Protein AF-A0A8C6YEI3-F1 (afdb_monomer)

Sequence (228 aa):
MAPNAEGGRDTVGRGARKGVRALLLGPPGAGKGTQAPRLAEAYCVCHLATGDMLRAMVASGSELGKRLKATMDAGKLVSDEMVVELIEKNLETPPCKNGFLLDGFPRTVRQAEMLDELMVKRKEKLDSVIEFSLADSLLIRRITGRLIHPGSGRSYHEEFNPPKVHMKDDPRDSSQQTAHDCIKHVMSNNCPPHPQLCSWNRGWGWDGRPRPKREGNCQKLGFSPKLR

InterPro domains:
  IPR000850 Adenylate kinase/UMP-CMP kinase [MF_00235] (20-188)
  IPR000850 Adenylate kinase/UMP-CMP kinase [PR00094] (23-36)
  IPR000850 Adenylate kinase/UMP-CMP kinase [PR00094] (51-65)
  IPR000850 Adenylate kinase/UMP-CMP kinase [PR00094] (100-116)
  IPR000850 Adenylate kinase/UMP-CMP kinase [PTHR23359] (15-155)
  IPR000850 Adenylate kinase/UMP-CMP kinase [cd01428] (21-157)
  IPR006259 Adenylate kinase subfamily [TIGR01351] (22-181)
  IPR007862 Adenylate kinase, active site lid domain [PF05191] (146-170)
  IPR027417 P-loop containing nucleoside triphosphate hydrolase [G3DSA:3.40.50.300] (10-190)
  IPR027417 P-loop containing nucleoside triphosphate hydrolase [SSF52540] (19-173)
  IPR033690 Adenylate kinase, conserved site [PS00113] (100-111)

Secondary structure (DSSP, 8-state):
-PPPP---------------EEEEE--TTSSHHHHHHHHHHHHT-EEEEHHHHHHHHHHHT-HHHHHHHHHHHTTPPPPHHHHHHHHHHHHTSGGGTT-EEEES---SHHHHHHHHHHHHHTT----EEEE----HHHHHHHHHTEEE-TTT--EEETTTB--SBTTBPPPSSTT---TT-B-EE--PPP----TTHHHHTT---TTS-PPP------------S---

Radius of gyration: 21.48 Å; Cα contacts (8 Å, |Δi|>4): 266; chains: 1; bounding box: 60×50×63 Å

Organism: Naja naja (NCBI:txid35670)

Mean predicted aligned error: 14.72 Å

pLDDT: mean 70.35, std 22.98, range [25.66, 93.75]

Structure (mmCIF, N/CA/C/O backbone):
data_AF-A0A8C6YEI3-F1
#
_entry.id   AF-A0A8C6YEI3-F1
#
loop_
_atom_site.group_PDB
_atom_site.id
_atom_site.type_symbol
_atom_site.label_atom_id
_atom_site.label_alt_id
_atom_site.label_comp_id
_atom_site.label_asym_id
_atom_site.label_entity_id
_atom_site.label_seq_id
_atom_site.pdbx_PDB_ins_code
_atom_site.Cartn_x
_atom_site.Cartn_y
_atom_site.Cartn_z
_atom_site.occupancy
_atom_site.B_iso_or_equiv
_atom_site.auth_seq_id
_atom_site.auth_comp_id
_atom_site.auth_asym_id
_atom_site.auth_atom_id
_atom_site.pdbx_PDB_model_num
ATOM 1 N N . MET A 1 1 ? -42.209 11.617 -47.647 1.00 40.69 1 MET A N 1
ATOM 2 C CA . MET A 1 1 ? -41.205 12.569 -47.130 1.00 40.69 1 MET A CA 1
ATOM 3 C C . MET A 1 1 ? -41.019 12.264 -45.647 1.00 40.69 1 MET A C 1
ATOM 5 O O . MET A 1 1 ? -41.879 12.619 -44.854 1.00 40.69 1 MET A O 1
ATOM 9 N N . ALA A 1 2 ? -40.005 11.477 -45.296 1.00 34.88 2 ALA A N 1
ATOM 10 C CA . ALA A 1 2 ? -39.677 11.148 -43.907 1.00 34.88 2 ALA A CA 1
ATOM 11 C C . ALA A 1 2 ? -38.741 12.227 -43.336 1.00 34.88 2 ALA A C 1
ATOM 13 O O . ALA A 1 2 ? -37.862 12.669 -44.079 1.00 34.88 2 ALA A O 1
ATOM 14 N N . PRO A 1 3 ? -38.872 12.647 -42.066 1.00 45.28 3 PRO A N 1
ATOM 15 C CA . PRO A 1 3 ? -37.803 13.350 -41.380 1.00 45.28 3 PRO A CA 1
ATOM 16 C C . PRO A 1 3 ? -36.880 12.368 -40.642 1.00 45.28 3 PRO A C 1
ATOM 18 O O . PRO A 1 3 ? -37.295 11.305 -40.179 1.00 45.28 3 PRO A O 1
ATOM 21 N N . ASN A 1 4 ? -35.608 12.756 -40.611 1.00 37.53 4 ASN A N 1
ATOM 22 C CA . ASN A 1 4 ? -34.428 11.984 -40.247 1.00 37.53 4 ASN A CA 1
ATOM 23 C C . ASN A 1 4 ? -34.410 11.443 -38.815 1.00 37.53 4 ASN A C 1
ATOM 25 O O . ASN A 1 4 ? -34.775 12.119 -37.856 1.00 37.53 4 ASN A O 1
ATOM 29 N N . ALA A 1 5 ? -33.843 10.243 -38.705 1.00 43.53 5 ALA A N 1
ATOM 30 C CA . ALA A 1 5 ? -33.283 9.683 -37.491 1.00 43.53 5 ALA A CA 1
ATOM 31 C C . ALA A 1 5 ? -31.909 10.312 -37.207 1.00 43.53 5 ALA A C 1
ATOM 33 O O . ALA A 1 5 ? -31.015 10.221 -38.044 1.00 43.53 5 ALA A O 1
ATOM 34 N N . GLU A 1 6 ? -31.716 10.868 -36.011 1.00 36.94 6 GLU A N 1
ATOM 35 C CA . GLU A 1 6 ? -30.386 11.148 -35.464 1.00 36.94 6 GLU A CA 1
ATOM 36 C C . GLU A 1 6 ? -30.305 10.711 -33.995 1.00 36.94 6 GLU A C 1
ATOM 38 O O . GLU A 1 6 ? -30.857 11.334 -33.092 1.00 36.94 6 GLU A O 1
ATOM 43 N N . GLY A 1 7 ? -29.593 9.599 -33.792 1.00 33.44 7 GLY A N 1
ATOM 44 C CA . GLY A 1 7 ? -28.612 9.426 -32.721 1.00 33.44 7 GLY A CA 1
ATOM 45 C C . GLY A 1 7 ? -29.099 9.541 -31.281 1.00 33.44 7 GLY A C 1
ATOM 46 O O . GLY A 1 7 ? -28.819 10.530 -30.602 1.00 33.44 7 GLY A O 1
ATOM 47 N N . GLY A 1 8 ? -29.687 8.458 -30.769 1.00 30.44 8 GLY A N 1
ATOM 48 C CA . GLY A 1 8 ? -29.738 8.197 -29.334 1.00 30.44 8 GLY A CA 1
ATOM 49 C C . GLY A 1 8 ? -28.324 8.205 -28.753 1.00 30.44 8 GLY A C 1
ATOM 50 O O . GLY A 1 8 ? -27.531 7.296 -28.982 1.00 30.44 8 GLY A O 1
ATOM 51 N N . ARG A 1 9 ? -27.991 9.260 -28.006 1.00 34.84 9 ARG A N 1
ATOM 52 C CA . ARG A 1 9 ? -26.894 9.213 -27.043 1.00 34.84 9 ARG A CA 1
ATOM 53 C C . ARG A 1 9 ? -27.362 8.306 -25.917 1.00 34.84 9 ARG A C 1
ATOM 55 O O . ARG A 1 9 ? -28.142 8.740 -25.075 1.00 34.84 9 ARG A O 1
ATOM 62 N N . ASP A 1 10 ? -26.881 7.067 -25.925 1.00 34.84 10 ASP A N 1
ATOM 63 C CA . ASP A 1 10 ? -26.965 6.153 -24.792 1.00 34.84 10 ASP A CA 1
ATOM 64 C C . ASP A 1 10 ? -26.288 6.805 -23.583 1.00 34.84 10 ASP A C 1
ATOM 66 O O . ASP A 1 10 ? -25.088 6.678 -23.331 1.00 34.84 10 ASP A O 1
ATOM 70 N N . THR A 1 11 ? -27.075 7.554 -22.816 1.00 37.47 11 THR A N 1
ATOM 71 C CA . THR A 1 11 ? -26.740 7.956 -21.461 1.00 37.47 11 THR A CA 1
ATOM 72 C C . THR A 1 11 ? -26.795 6.700 -20.603 1.00 37.47 11 THR A C 1
ATOM 74 O O . THR A 1 11 ? -27.787 6.439 -19.924 1.00 37.47 11 THR A O 1
ATOM 77 N N . VAL A 1 12 ? -25.731 5.894 -20.642 1.00 44.28 12 VAL A N 1
ATOM 78 C CA . VAL A 1 12 ? -25.496 4.876 -19.619 1.00 44.28 12 VAL A CA 1
ATOM 79 C C . VAL A 1 12 ? -25.391 5.631 -18.301 1.00 44.28 12 VAL A C 1
ATOM 81 O O . VAL A 1 12 ? -24.397 6.311 -18.026 1.00 44.28 12 VAL A O 1
ATOM 84 N N . GLY A 1 13 ? -26.469 5.576 -17.520 1.00 35.19 13 GLY A N 1
ATOM 85 C CA . GLY A 1 13 ? -26.553 6.194 -16.212 1.00 35.19 13 GLY A CA 1
ATOM 86 C C . GLY A 1 13 ? -25.347 5.779 -15.381 1.00 35.19 13 GLY A C 1
ATOM 87 O O . GLY A 1 13 ? -25.158 4.600 -15.081 1.00 35.19 13 GLY A O 1
ATOM 88 N N . ARG A 1 14 ? -24.521 6.755 -14.988 1.00 44.38 14 ARG A N 1
ATOM 89 C CA . ARG A 1 14 ? -23.569 6.581 -13.888 1.00 44.38 14 ARG A CA 1
ATOM 90 C C . ARG A 1 14 ? -24.382 6.481 -12.602 1.00 44.38 14 ARG A C 1
ATOM 92 O O . ARG A 1 14 ? -24.466 7.437 -11.839 1.00 44.38 14 ARG A O 1
ATOM 99 N N . GLY A 1 15 ? -25.002 5.322 -12.383 1.00 41.41 15 GLY A N 1
ATOM 100 C CA . GLY A 1 15 ? -25.431 4.912 -11.055 1.00 41.41 15 GLY A CA 1
ATOM 101 C C . GLY A 1 15 ? -24.239 5.072 -10.118 1.00 41.41 15 GLY A C 1
ATOM 102 O O . GLY A 1 15 ? -23.112 4.756 -10.509 1.00 41.41 15 GLY A O 1
ATOM 103 N N . ALA A 1 16 ? -24.481 5.652 -8.941 1.00 48.47 16 ALA A N 1
ATOM 104 C CA . ALA A 1 16 ? -23.475 5.915 -7.920 1.00 48.47 16 ALA A CA 1
ATOM 105 C C . ALA A 1 16 ? -22.502 4.733 -7.841 1.00 48.47 16 ALA A C 1
ATOM 107 O O . ALA A 1 16 ? -22.904 3.629 -7.468 1.00 48.47 16 ALA A O 1
ATOM 108 N N . ARG A 1 17 ? -21.250 4.930 -8.286 1.00 60.19 17 ARG A N 1
ATOM 109 C CA . ARG A 1 17 ? -20.261 3.851 -8.284 1.00 60.19 17 ARG A CA 1
ATOM 110 C C . ARG A 1 17 ? -20.083 3.442 -6.832 1.00 60.19 17 ARG A C 1
ATOM 112 O O . ARG A 1 17 ? -19.567 4.215 -6.029 1.00 60.19 17 ARG A O 1
ATOM 119 N N . LYS A 1 18 ? -20.598 2.263 -6.490 1.00 68.88 18 LYS A N 1
ATOM 120 C CA . LYS A 1 18 ? -20.453 1.690 -5.160 1.00 68.88 18 LYS A CA 1
ATOM 121 C C . LYS A 1 18 ? -18.953 1.534 -4.937 1.00 68.88 18 LYS A C 1
ATOM 123 O O . LYS A 1 18 ? -18.285 0.865 -5.724 1.00 68.88 18 LYS A O 1
ATOM 128 N N . GLY A 1 19 ? -18.429 2.235 -3.940 1.00 82.62 19 GLY A N 1
ATOM 129 C CA . GLY A 1 19 ? -17.023 2.121 -3.594 1.00 82.62 19 GLY A CA 1
ATOM 130 C C . GLY A 1 19 ? -16.684 0.698 -3.140 1.00 82.62 19 GLY A C 1
ATOM 131 O O . GLY A 1 19 ? -17.578 -0.110 -2.876 1.00 82.62 19 GLY A O 1
ATOM 132 N N . VAL A 1 20 ? -15.394 0.373 -3.114 1.00 91.31 20 VAL A N 1
ATOM 133 C CA . VAL A 1 20 ? -14.896 -0.992 -2.903 1.00 91.31 20 VAL A CA 1
ATOM 134 C C . VAL A 1 20 ? -13.799 -1.021 -1.844 1.00 91.31 20 VAL A C 1
ATOM 136 O O . VAL A 1 20 ? -12.927 -0.156 -1.813 1.00 91.31 20 VAL A O 1
ATOM 139 N N . ARG A 1 21 ? -13.822 -2.029 -0.976 1.00 93.00 21 ARG A N 1
ATOM 140 C CA . ARG A 1 21 ? -12.738 -2.353 -0.043 1.00 93.00 21 ARG A CA 1
ATOM 141 C C . ARG A 1 21 ? -12.101 -3.660 -0.476 1.00 93.00 21 ARG A C 1
ATOM 143 O O . ARG A 1 21 ? -12.647 -4.730 -0.201 1.00 93.00 21 ARG A O 1
ATOM 150 N N . ALA A 1 22 ? -10.975 -3.590 -1.182 1.00 93.00 22 ALA A N 1
ATOM 151 C CA . ALA A 1 22 ? -10.326 -4.787 -1.703 1.00 93.00 22 ALA A CA 1
ATOM 152 C C . ALA A 1 22 ? -8.828 -4.874 -1.408 1.00 93.00 22 ALA A C 1
ATOM 154 O O . ALA A 1 22 ? -8.128 -3.871 -1.272 1.00 93.00 22 ALA A O 1
ATOM 155 N N . LEU A 1 23 ? -8.345 -6.114 -1.333 1.00 93.25 23 LEU A N 1
ATOM 156 C CA . LEU A 1 23 ? -6.930 -6.447 -1.174 1.00 93.25 23 LEU A CA 1
ATOM 157 C C . LEU A 1 23 ? -6.352 -6.900 -2.507 1.00 93.25 23 LEU A C 1
ATOM 159 O O . LEU A 1 23 ? -6.968 -7.705 -3.206 1.00 93.25 23 LEU A O 1
ATOM 163 N N . LEU A 1 24 ? -5.158 -6.419 -2.838 1.00 91.31 24 LEU A N 1
ATOM 164 C CA . LEU A 1 24 ? -4.414 -6.821 -4.025 1.00 91.31 24 LEU A CA 1
ATOM 165 C C . LEU A 1 24 ? -3.241 -7.708 -3.602 1.00 91.31 24 LEU A C 1
ATOM 167 O O . LEU A 1 24 ? -2.235 -7.243 -3.062 1.00 91.31 24 LEU A O 1
ATOM 171 N N . LEU A 1 25 ? -3.372 -9.003 -3.872 1.00 89.31 25 LEU A N 1
ATOM 172 C CA . LEU A 1 25 ? -2.363 -10.013 -3.580 1.00 89.31 25 LEU A CA 1
ATOM 173 C C . LEU A 1 25 ? -1.664 -10.454 -4.857 1.00 89.31 25 LEU A C 1
ATOM 175 O O . LEU A 1 25 ? -2.256 -10.524 -5.927 1.00 89.31 25 LEU A O 1
ATOM 179 N N . GLY A 1 26 ? -0.383 -10.776 -4.750 1.00 84.81 26 GLY A N 1
ATOM 180 C CA . GLY A 1 26 ? 0.365 -11.368 -5.850 1.00 84.81 26 GLY A CA 1
ATOM 181 C C . GLY A 1 26 ? 1.858 -11.092 -5.746 1.00 84.81 26 GLY A C 1
ATOM 182 O O . GLY A 1 26 ? 2.278 -10.220 -4.976 1.00 84.81 26 GLY A O 1
ATOM 183 N N . PRO A 1 27 ? 2.676 -11.785 -6.542 1.00 82.00 27 PRO A N 1
ATOM 184 C CA . PRO A 1 27 ? 4.120 -11.616 -6.519 1.00 82.00 27 PRO A CA 1
ATOM 185 C C . PRO A 1 27 ? 4.556 -10.223 -7.017 1.00 82.00 27 PRO A C 1
ATOM 187 O O . PRO A 1 27 ? 3.788 -9.505 -7.683 1.00 82.00 27 PRO A O 1
ATOM 190 N N . PRO A 1 28 ? 5.777 -9.776 -6.672 1.00 79.31 28 PRO A N 1
ATOM 191 C CA . PRO A 1 28 ? 6.372 -8.600 -7.300 1.00 79.31 28 PRO A CA 1
ATOM 192 C C . PRO A 1 28 ? 6.462 -8.808 -8.820 1.00 79.31 28 PRO A C 1
ATOM 194 O O . PRO A 1 28 ? 6.599 -9.927 -9.299 1.00 79.31 28 PRO A O 1
ATOM 197 N N . GLY A 1 29 ? 6.317 -7.736 -9.602 1.00 75.50 29 GLY A N 1
ATOM 198 C CA . GLY A 1 29 ? 6.306 -7.830 -11.071 1.00 75.50 29 GLY A CA 1
ATOM 199 C C . GLY A 1 29 ? 4.974 -8.287 -11.686 1.00 75.50 29 GLY A C 1
ATOM 200 O O . GLY A 1 29 ? 4.787 -8.145 -12.896 1.00 75.50 29 GLY A O 1
ATOM 201 N N . ALA A 1 30 ? 3.994 -8.710 -10.876 1.00 84.00 30 ALA A N 1
ATOM 202 C CA . ALA A 1 30 ? 2.699 -9.174 -11.382 1.00 84.00 30 ALA A CA 1
ATOM 203 C C . ALA A 1 30 ? 1.780 -8.084 -11.968 1.00 84.00 30 ALA A C 1
ATOM 205 O O . ALA A 1 30 ? 0.707 -8.380 -12.481 1.00 84.00 30 ALA A O 1
ATOM 206 N N . GLY A 1 31 ? 2.195 -6.815 -11.912 1.00 81.69 31 GLY A N 1
ATOM 207 C CA . GLY A 1 31 ? 1.438 -5.693 -12.475 1.00 81.69 31 GLY A CA 1
ATOM 208 C C . GLY A 1 31 ? 0.476 -5.005 -11.504 1.00 81.69 31 GLY A C 1
ATOM 209 O O . GLY A 1 31 ? -0.247 -4.109 -11.931 1.00 81.69 31 GLY A O 1
ATOM 210 N N . LYS A 1 32 ? 0.503 -5.348 -10.207 1.00 85.00 32 LYS A N 1
ATOM 211 C CA . LYS A 1 32 ? -0.309 -4.685 -9.167 1.00 85.00 32 LYS A CA 1
ATOM 212 C C . LYS A 1 32 ? -0.156 -3.163 -9.190 1.00 85.00 32 LYS A C 1
ATOM 214 O O . LYS A 1 32 ? -1.142 -2.472 -9.388 1.00 85.00 32 LYS A O 1
ATOM 219 N N . GLY A 1 33 ? 1.079 -2.654 -9.164 1.00 80.12 33 GLY A N 1
ATOM 220 C CA . GLY A 1 33 ? 1.343 -1.209 -9.220 1.00 80.12 33 GLY A CA 1
ATOM 221 C C . GLY A 1 33 ? 0.872 -0.511 -10.506 1.00 80.12 33 GLY A C 1
ATOM 222 O O . GLY A 1 33 ? 0.692 0.700 -10.505 1.00 80.12 33 GLY A O 1
ATOM 223 N N . THR A 1 34 ? 0.635 -1.249 -11.596 1.00 82.81 34 THR A N 1
ATOM 224 C CA . THR A 1 34 ? 0.038 -0.700 -12.826 1.00 82.81 34 THR A CA 1
ATOM 225 C C . THR A 1 34 ? -1.489 -0.679 -12.752 1.00 82.81 34 THR A C 1
ATOM 227 O O . THR A 1 34 ? -2.117 0.252 -13.250 1.00 82.81 34 THR A O 1
ATOM 230 N N . GLN A 1 35 ? -2.097 -1.702 -12.147 1.00 87.12 35 GLN A N 1
ATOM 231 C CA . GLN A 1 35 ? -3.553 -1.858 -12.099 1.00 87.12 35 GLN A CA 1
ATOM 232 C C . GLN A 1 35 ? -4.195 -1.148 -10.904 1.00 87.12 35 GLN A C 1
ATOM 234 O O . GLN A 1 35 ? -5.287 -0.606 -11.039 1.00 87.12 35 GLN A O 1
ATOM 239 N N . ALA A 1 36 ? -3.526 -1.100 -9.752 1.00 89.19 36 ALA A N 1
ATOM 240 C CA . ALA A 1 36 ? -4.075 -0.533 -8.526 1.00 89.19 36 ALA A CA 1
ATOM 241 C C . ALA A 1 36 ? -4.482 0.945 -8.672 1.00 89.19 36 ALA A C 1
ATOM 243 O O . ALA A 1 36 ? -5.612 1.261 -8.301 1.00 89.19 36 ALA A O 1
ATOM 244 N N . PRO A 1 37 ? -3.677 1.840 -9.290 1.00 87.50 37 PRO A N 1
ATOM 245 C CA . PRO A 1 37 ? -4.093 3.229 -9.501 1.00 87.50 37 PRO A CA 1
ATOM 246 C C . PRO A 1 37 ? -5.298 3.353 -10.444 1.00 87.50 37 PRO A C 1
ATOM 248 O O . PRO A 1 37 ? -6.194 4.152 -10.195 1.00 87.50 37 PRO A O 1
ATOM 251 N N . ARG A 1 38 ? -5.360 2.520 -11.495 1.00 88.38 38 ARG A N 1
ATOM 252 C CA . ARG A 1 38 ? -6.480 2.508 -12.453 1.00 88.38 38 ARG A CA 1
ATOM 253 C C . ARG A 1 38 ? -7.776 2.042 -11.797 1.00 88.38 38 ARG A C 1
ATOM 255 O O . ARG A 1 38 ? -8.832 2.617 -12.037 1.00 88.38 38 ARG A O 1
ATOM 262 N N . LEU A 1 39 ? -7.698 1.010 -10.955 1.00 89.69 39 LEU A N 1
ATOM 263 C CA . LEU A 1 39 ? -8.834 0.532 -10.168 1.00 89.69 39 LEU A CA 1
ATOM 264 C C . LEU A 1 39 ? -9.262 1.579 -9.131 1.00 89.69 39 LEU A C 1
ATOM 266 O O . LEU A 1 39 ? -10.455 1.818 -8.969 1.00 89.69 39 LEU A O 1
ATOM 270 N N . ALA A 1 40 ? -8.310 2.246 -8.476 1.00 89.81 40 ALA A N 1
ATOM 271 C CA . ALA A 1 40 ? -8.597 3.301 -7.510 1.00 89.81 40 ALA A CA 1
ATOM 272 C C . ALA A 1 40 ? -9.376 4.461 -8.146 1.00 89.81 40 ALA A C 1
AT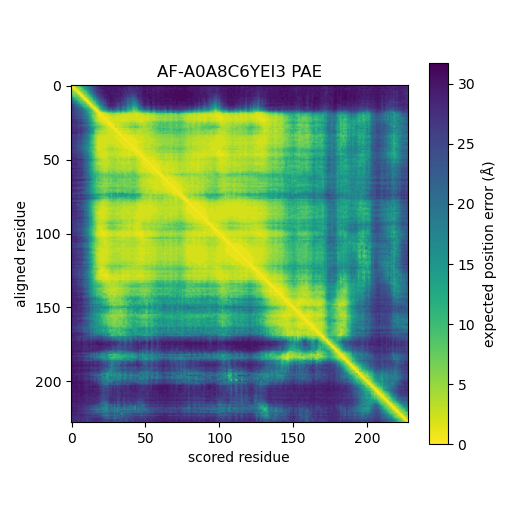OM 274 O O . ALA A 1 40 ? -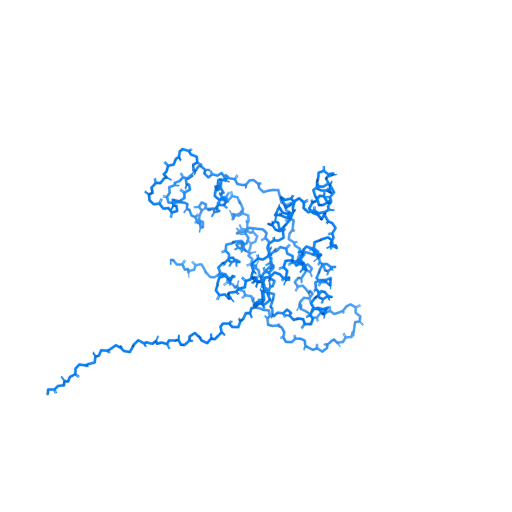10.404 4.882 -7.618 1.00 89.81 40 ALA A O 1
ATOM 275 N N . GLU A 1 41 ? -8.946 4.910 -9.327 1.00 88.25 41 GLU A N 1
ATOM 276 C CA . GLU A 1 41 ? -9.642 5.932 -10.112 1.00 88.25 41 GLU A CA 1
ATOM 277 C C . GLU A 1 41 ? -11.021 5.449 -10.593 1.00 88.25 41 GLU A C 1
ATOM 279 O O . GLU A 1 41 ? -12.018 6.162 -10.467 1.00 88.25 41 GLU A O 1
ATOM 284 N N . ALA A 1 42 ? -11.109 4.211 -11.093 1.00 88.25 42 ALA A N 1
ATOM 285 C CA . ALA A 1 42 ? -12.357 3.640 -11.589 1.00 88.25 42 ALA A CA 1
ATOM 286 C C . ALA A 1 42 ? -13.433 3.522 -10.496 1.00 88.25 42 ALA A C 1
ATOM 288 O O . ALA A 1 42 ? -14.600 3.819 -10.760 1.00 88.25 42 ALA A O 1
ATOM 289 N N . TYR A 1 43 ? -13.058 3.132 -9.277 1.00 88.31 43 TYR A N 1
ATOM 290 C CA . TYR A 1 43 ? -13.988 2.957 -8.157 1.00 88.31 43 TYR A CA 1
ATOM 291 C C . TYR A 1 43 ? -14.054 4.160 -7.206 1.00 88.31 43 TYR A C 1
ATOM 293 O O . TYR A 1 43 ? -14.828 4.129 -6.252 1.00 88.31 43 TYR A O 1
ATOM 301 N N . CYS A 1 44 ? -13.293 5.228 -7.472 1.00 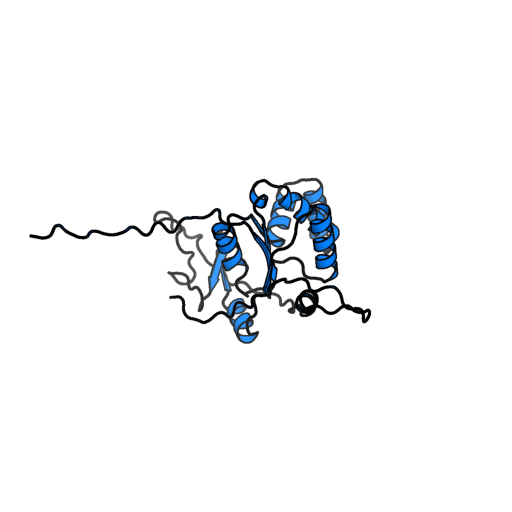89.25 44 CYS A N 1
ATOM 302 C CA . CYS A 1 44 ? -13.197 6.417 -6.618 1.00 89.25 44 CYS A CA 1
ATOM 303 C C . CYS A 1 44 ? -12.839 6.074 -5.159 1.00 89.25 44 CYS A C 1
ATOM 305 O O . CYS A 1 44 ? -13.466 6.571 -4.220 1.00 89.25 44 CYS A O 1
ATOM 307 N N . VAL A 1 45 ? -11.841 5.206 -4.992 1.00 92.12 45 VAL A N 1
ATOM 308 C CA . VAL A 1 45 ? -11.332 4.720 -3.701 1.00 92.12 45 VAL A CA 1
ATOM 309 C C . VAL A 1 45 ? -9.862 5.079 -3.531 1.00 92.12 45 VAL A C 1
ATOM 311 O O . VAL A 1 45 ? -9.161 5.326 -4.512 1.00 92.12 45 VAL A O 1
ATOM 314 N N . CYS A 1 46 ? -9.368 5.094 -2.295 1.00 91.75 46 CYS A N 1
ATOM 315 C CA . CYS A 1 46 ? -7.956 5.370 -2.055 1.00 91.75 46 CYS A CA 1
ATOM 316 C C . CYS A 1 46 ? -7.081 4.151 -2.389 1.00 91.75 46 CYS A C 1
ATOM 318 O O . CYS A 1 46 ? -7.447 3.009 -2.115 1.00 91.75 46 CYS A O 1
ATOM 320 N N . HIS A 1 47 ? -5.904 4.386 -2.967 1.00 92.50 47 HIS A N 1
ATOM 321 C CA . HIS A 1 47 ? -4.887 3.354 -3.156 1.00 92.50 47 HIS A CA 1
ATOM 322 C C . HIS A 1 47 ? -3.877 3.416 -2.008 1.00 92.50 47 HIS A C 1
ATOM 324 O O . HIS A 1 47 ? -3.187 4.419 -1.838 1.00 92.50 47 HIS A O 1
ATOM 330 N N . LEU A 1 48 ? -3.787 2.338 -1.234 1.00 91.56 48 LEU A N 1
ATOM 331 C CA . LEU A 1 48 ? -2.909 2.205 -0.079 1.00 91.56 48 LEU A CA 1
ATOM 332 C C . LEU A 1 48 ? -1.824 1.166 -0.373 1.00 91.56 48 LEU A C 1
ATOM 334 O O . LEU A 1 48 ? -2.005 -0.028 -0.143 1.00 91.56 48 LEU A O 1
ATOM 338 N N . ALA A 1 49 ? -0.672 1.619 -0.861 1.00 90.44 49 ALA A N 1
ATOM 339 C CA . ALA A 1 49 ? 0.511 0.776 -1.008 1.00 90.44 49 ALA A CA 1
ATOM 340 C C 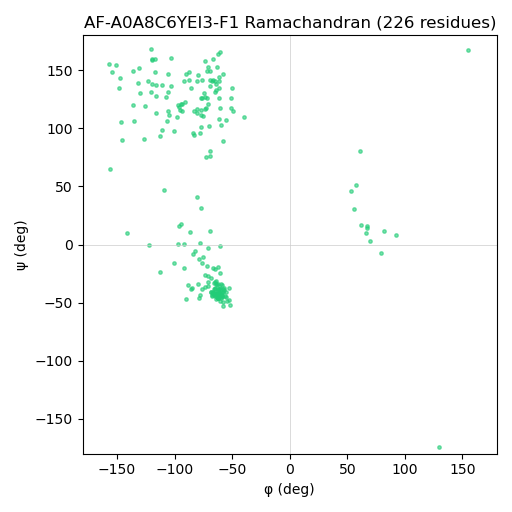. ALA A 1 49 ? 1.403 0.905 0.233 1.00 90.44 49 ALA A C 1
ATOM 342 O O . ALA A 1 49 ? 1.883 1.995 0.550 1.00 90.44 49 ALA A O 1
ATOM 343 N N . THR A 1 50 ? 1.675 -0.201 0.933 1.00 86.38 50 THR A N 1
ATOM 344 C CA . THR A 1 50 ? 2.465 -0.164 2.186 1.00 86.38 50 THR A CA 1
ATOM 345 C C . THR A 1 50 ? 3.845 0.457 2.020 1.00 86.38 50 THR A C 1
ATOM 347 O O . THR A 1 50 ? 4.280 1.233 2.869 1.00 86.38 50 THR A O 1
ATOM 350 N N . GLY A 1 51 ? 4.519 0.179 0.904 1.00 81.88 51 GLY A N 1
ATOM 351 C CA . GLY A 1 51 ? 5.826 0.764 0.612 1.00 81.88 51 GLY A CA 1
ATOM 352 C C . GLY A 1 51 ? 5.792 2.282 0.402 1.00 81.88 51 GLY A C 1
ATOM 353 O O . GLY A 1 51 ? 6.768 2.953 0.734 1.00 81.88 51 GLY A O 1
ATOM 354 N N . ASP A 1 52 ? 4.707 2.830 -0.151 1.00 84.81 52 ASP A N 1
ATOM 355 C CA . ASP A 1 52 ? 4.532 4.280 -0.319 1.00 84.81 52 ASP A CA 1
ATOM 356 C C . ASP A 1 52 ? 4.137 4.932 1.007 1.00 84.81 52 ASP A C 1
ATOM 358 O O . ASP A 1 52 ? 4.727 5.940 1.390 1.00 84.81 52 ASP A O 1
ATOM 362 N N . MET A 1 53 ? 3.217 4.311 1.756 1.00 87.44 53 MET A N 1
ATOM 363 C CA . MET A 1 53 ? 2.792 4.796 3.073 1.00 87.44 53 MET A CA 1
ATOM 364 C C . MET A 1 53 ? 3.965 4.885 4.054 1.00 87.44 53 MET A C 1
ATOM 366 O O . MET A 1 53 ? 4.097 5.888 4.750 1.00 87.44 53 MET A O 1
ATOM 370 N N . LEU A 1 54 ? 4.850 3.881 4.089 1.00 85.94 54 LEU A N 1
ATOM 371 C CA . LEU A 1 54 ? 6.040 3.904 4.946 1.00 85.94 54 LEU A CA 1
ATOM 372 C C . LEU A 1 54 ? 6.984 5.054 4.573 1.00 85.94 54 LEU A C 1
ATOM 374 O O . LEU A 1 54 ? 7.416 5.802 5.448 1.00 85.94 54 LEU A O 1
ATOM 378 N N . ARG A 1 55 ? 7.262 5.246 3.276 1.00 84.50 55 ARG A N 1
ATOM 379 C CA . ARG A 1 55 ? 8.116 6.343 2.787 1.00 84.50 55 ARG A CA 1
ATOM 380 C C . ARG A 1 55 ? 7.518 7.715 3.094 1.00 84.50 55 ARG A C 1
ATOM 382 O O . ARG A 1 55 ? 8.228 8.586 3.590 1.00 84.50 55 ARG A O 1
ATOM 389 N N . ALA A 1 56 ? 6.219 7.891 2.855 1.00 86.50 56 ALA A N 1
ATOM 390 C CA . ALA A 1 56 ? 5.505 9.124 3.171 1.00 86.50 56 ALA A CA 1
ATOM 391 C C . ALA A 1 56 ? 5.491 9.401 4.683 1.00 86.50 56 ALA A C 1
ATOM 393 O O . ALA A 1 56 ? 5.728 10.531 5.107 1.00 86.50 56 ALA A O 1
ATOM 394 N N . MET A 1 57 ? 5.284 8.372 5.510 1.00 86.50 57 MET A N 1
ATOM 395 C CA . MET A 1 57 ? 5.269 8.521 6.965 1.00 86.50 57 MET A CA 1
ATOM 396 C C . MET A 1 57 ? 6.649 8.897 7.513 1.00 86.50 57 MET A C 1
ATOM 398 O O . MET A 1 57 ? 6.745 9.793 8.349 1.00 86.50 57 MET A O 1
ATOM 402 N N . VAL A 1 58 ? 7.722 8.291 7.000 1.00 87.00 58 VAL A N 1
ATOM 403 C CA . VAL A 1 58 ? 9.102 8.676 7.339 1.00 87.00 58 VAL A CA 1
ATOM 404 C C . VAL A 1 58 ? 9.389 10.125 6.928 1.00 87.00 58 VAL A C 1
ATOM 406 O O . VAL A 1 58 ? 9.971 10.875 7.710 1.00 87.00 58 VAL A O 1
ATOM 409 N N . ALA A 1 59 ? 8.931 10.548 5.745 1.00 85.94 59 ALA A N 1
ATOM 410 C CA . ALA A 1 59 ? 9.091 11.922 5.268 1.00 85.94 59 ALA A CA 1
ATOM 411 C C . ALA A 1 59 ? 8.268 12.949 6.070 1.00 85.94 59 ALA A C 1
ATOM 413 O O . ALA A 1 59 ? 8.683 14.097 6.189 1.00 85.94 59 ALA A O 1
ATOM 414 N N . SER A 1 60 ? 7.133 12.542 6.654 1.00 85.50 60 SER A N 1
ATOM 415 C CA . SER A 1 60 ? 6.250 13.431 7.427 1.00 85.50 60 SER A CA 1
ATOM 416 C C . SER A 1 60 ? 6.880 13.980 8.712 1.00 85.50 60 SER A C 1
ATOM 418 O O . SER A 1 60 ? 6.403 14.972 9.256 1.00 85.50 60 SER A O 1
ATOM 420 N N . GLY A 1 61 ? 7.915 13.318 9.244 1.00 83.75 61 GLY A N 1
ATOM 421 C CA . GLY A 1 61 ? 8.562 13.717 10.497 1.00 83.75 61 GLY A CA 1
ATOM 422 C C . GLY A 1 61 ? 7.689 13.578 11.754 1.00 83.75 61 GLY A C 1
ATOM 423 O O . GLY A 1 61 ? 8.094 14.044 12.821 1.00 83.75 61 GLY A O 1
ATOM 424 N N . SER A 1 62 ? 6.519 12.935 11.656 1.00 86.38 62 SER A N 1
ATOM 425 C CA . SER A 1 62 ? 5.649 12.635 12.799 1.00 86.38 62 SER A CA 1
ATOM 426 C C . SER A 1 62 ? 6.351 11.746 13.832 1.00 86.38 62 SER A C 1
ATOM 428 O O . SER A 1 62 ? 7.380 11.131 13.548 1.00 86.38 62 SER A O 1
ATOM 430 N N . GLU A 1 63 ? 5.801 11.634 15.043 1.00 86.50 63 GLU A N 1
ATOM 431 C CA . GLU A 1 63 ? 6.385 10.763 16.070 1.00 86.50 63 GLU A CA 1
ATOM 432 C C . GLU A 1 63 ? 6.479 9.299 15.601 1.00 86.50 63 GLU A C 1
ATOM 434 O O . GLU A 1 63 ? 7.524 8.664 15.759 1.00 86.50 63 GLU A O 1
ATOM 439 N N . LEU A 1 64 ? 5.444 8.799 14.913 1.00 82.44 64 LEU A N 1
ATOM 440 C CA . LEU A 1 64 ? 5.487 7.498 14.237 1.00 82.44 64 LEU A CA 1
ATOM 441 C C . LEU A 1 64 ? 6.544 7.454 13.134 1.00 82.44 64 LEU A C 1
ATOM 443 O O . LEU A 1 64 ? 7.298 6.490 13.054 1.00 82.44 64 LEU A O 1
ATOM 447 N N . GLY A 1 65 ? 6.634 8.495 12.305 1.00 86.38 65 GLY A N 1
ATOM 448 C CA . GLY A 1 65 ? 7.635 8.598 11.243 1.00 86.38 65 GLY A CA 1
ATOM 449 C C . GLY A 1 65 ? 9.069 8.532 11.767 1.00 86.38 65 GLY A C 1
ATOM 450 O O . GLY A 1 65 ? 9.901 7.834 11.192 1.00 86.38 65 GLY A O 1
ATOM 451 N N . LYS A 1 66 ? 9.352 9.187 12.899 1.00 87.12 66 LYS A N 1
ATOM 452 C CA . LYS A 1 66 ? 10.658 9.142 13.576 1.00 87.12 66 LYS A CA 1
ATOM 453 C C . LYS A 1 66 ? 10.975 7.745 14.110 1.00 87.12 66 LYS A C 1
ATOM 455 O O . LYS A 1 66 ? 12.090 7.268 13.916 1.00 87.12 66 LYS A O 1
ATOM 460 N N . ARG A 1 67 ? 10.001 7.070 14.734 1.00 84.00 67 ARG A N 1
ATOM 461 C CA . ARG A 1 67 ? 10.151 5.682 15.217 1.00 84.00 67 ARG A CA 1
ATOM 462 C C . ARG A 1 67 ? 10.372 4.698 14.063 1.00 84.00 67 ARG A C 1
ATOM 464 O O . ARG A 1 67 ? 11.256 3.845 14.147 1.00 84.00 67 ARG A O 1
ATOM 471 N N . LEU A 1 68 ? 9.619 4.850 12.972 1.00 86.25 68 LEU A N 1
ATOM 472 C CA . LEU A 1 68 ? 9.782 4.066 11.745 1.00 86.25 68 LEU A CA 1
ATOM 473 C C . LEU A 1 68 ? 11.168 4.275 11.140 1.00 86.25 68 LEU A C 1
ATOM 475 O O . LEU A 1 68 ? 11.867 3.301 10.874 1.00 86.25 68 LEU A O 1
ATOM 479 N N . LYS A 1 69 ? 11.595 5.535 11.001 1.00 86.81 69 LYS A N 1
ATOM 480 C CA . LYS A 1 69 ? 12.923 5.881 10.491 1.00 86.81 69 LYS A CA 1
ATOM 481 C C . LYS A 1 69 ? 14.028 5.253 11.339 1.00 86.81 69 LYS A C 1
ATOM 483 O O . LYS A 1 69 ? 14.874 4.563 10.794 1.00 86.81 69 LYS A O 1
ATOM 488 N N . ALA A 1 70 ? 13.965 5.397 12.663 1.00 87.25 70 ALA A N 1
ATOM 489 C CA . ALA A 1 70 ? 14.949 4.806 13.570 1.00 87.25 70 ALA A CA 1
ATOM 490 C C . ALA A 1 70 ? 15.006 3.270 13.470 1.00 87.25 70 ALA A C 1
ATOM 492 O O . ALA A 1 70 ? 16.081 2.682 13.541 1.00 87.25 70 ALA A O 1
ATOM 493 N N . THR A 1 71 ? 13.857 2.615 13.279 1.00 84.81 71 THR A N 1
ATOM 494 C CA . THR A 1 71 ? 13.782 1.155 13.109 1.00 84.81 71 THR A CA 1
ATOM 495 C C . THR A 1 71 ? 14.427 0.717 11.791 1.00 84.81 71 THR A C 1
ATOM 497 O O . THR A 1 71 ? 15.214 -0.230 11.781 1.00 84.81 71 THR A O 1
ATOM 500 N N . MET A 1 72 ? 14.143 1.435 10.699 1.00 83.25 72 MET A N 1
ATOM 501 C CA . MET A 1 72 ? 14.711 1.172 9.373 1.00 83.25 72 MET A CA 1
ATOM 502 C C . MET A 1 72 ? 16.218 1.458 9.321 1.00 83.25 72 MET A C 1
ATOM 504 O O . MET A 1 72 ? 16.968 0.637 8.799 1.00 83.25 72 MET A O 1
ATOM 508 N N . ASP A 1 73 ? 16.665 2.569 9.912 1.00 84.81 73 ASP A N 1
ATOM 509 C CA . ASP A 1 73 ? 18.081 2.955 9.991 1.00 84.81 73 ASP A CA 1
ATOM 510 C C . ASP A 1 73 ? 18.889 1.944 10.829 1.00 84.81 73 ASP A C 1
ATOM 512 O O . ASP A 1 73 ? 20.052 1.677 10.537 1.00 84.81 73 ASP A O 1
ATOM 516 N N . ALA A 1 74 ? 18.260 1.315 11.829 1.00 86.00 74 ALA A N 1
ATOM 517 C CA . ALA A 1 74 ? 18.849 0.233 12.621 1.00 86.00 74 ALA A CA 1
ATOM 518 C C . ALA A 1 74 ? 18.857 -1.136 11.907 1.00 86.00 74 ALA A C 1
ATOM 520 O O . ALA A 1 74 ? 19.246 -2.135 12.515 1.00 86.00 74 ALA A O 1
ATOM 521 N N . GLY A 1 75 ? 18.379 -1.218 10.659 1.00 79.56 75 GLY A N 1
ATOM 522 C CA . GLY A 1 75 ? 18.272 -2.469 9.901 1.00 79.56 75 GLY A CA 1
ATOM 523 C C . GLY A 1 75 ? 17.243 -3.455 10.465 1.00 79.56 75 GLY A C 1
ATOM 524 O O . GLY A 1 75 ? 17.272 -4.638 10.124 1.00 79.56 75 GLY A O 1
ATOM 525 N N . LYS A 1 76 ? 16.343 -2.998 11.344 1.00 81.06 76 LYS A N 1
ATOM 526 C CA . LYS A 1 76 ? 15.295 -3.831 11.940 1.00 81.06 76 LYS A CA 1
ATOM 527 C C . LYS A 1 76 ? 14.060 -3.851 11.043 1.00 81.06 76 LYS A C 1
ATOM 529 O O . LYS A 1 76 ? 13.732 -2.877 10.367 1.00 81.06 76 LYS A O 1
ATOM 534 N N . LEU A 1 77 ? 13.347 -4.974 11.064 1.00 77.25 77 LEU A N 1
ATOM 535 C CA . LEU A 1 77 ? 12.048 -5.095 10.408 1.00 77.25 77 LEU A CA 1
ATOM 536 C C . LEU A 1 77 ? 11.010 -4.246 11.152 1.00 77.25 77 LEU A C 1
ATOM 538 O O . LEU A 1 77 ? 10.955 -4.247 12.382 1.00 77.25 77 LEU A O 1
ATOM 542 N N . VAL A 1 78 ? 10.184 -3.530 10.391 1.00 84.88 78 VAL A N 1
ATOM 543 C CA . VAL A 1 78 ? 9.026 -2.808 10.930 1.00 84.88 78 VAL A CA 1
ATOM 544 C C . VAL A 1 78 ? 8.035 -3.834 11.481 1.00 84.88 78 VAL A C 1
ATOM 546 O O . VAL A 1 78 ? 7.739 -4.815 10.798 1.00 84.88 78 VAL A O 1
ATOM 549 N N . SER A 1 79 ? 7.546 -3.626 12.706 1.00 87.06 79 SER A N 1
ATOM 550 C CA . SER A 1 79 ? 6.627 -4.571 13.346 1.00 87.06 79 SER A CA 1
ATOM 551 C C . SER A 1 79 ? 5.240 -4.543 12.694 1.00 87.06 79 SER A C 1
ATOM 553 O O . SER A 1 79 ? 4.818 -3.517 12.151 1.00 87.06 79 SER A O 1
ATOM 555 N N . ASP A 1 80 ? 4.519 -5.665 12.758 1.00 88.88 80 ASP A N 1
ATOM 556 C CA . ASP A 1 80 ? 3.181 -5.794 12.167 1.00 88.88 80 ASP A CA 1
ATOM 557 C C . ASP A 1 80 ? 2.208 -4.750 12.741 1.00 88.88 80 ASP A C 1
ATOM 559 O O . ASP A 1 80 ? 1.423 -4.153 12.008 1.00 88.88 80 ASP A O 1
ATOM 563 N N . GLU A 1 81 ? 2.314 -4.472 14.042 1.00 89.06 81 GLU A N 1
ATOM 564 C CA . GLU A 1 81 ? 1.478 -3.514 14.769 1.00 89.06 81 GLU A CA 1
ATOM 565 C C . GLU A 1 81 ? 1.664 -2.091 14.239 1.00 89.06 81 GLU A C 1
ATOM 567 O O . GLU A 1 81 ? 0.681 -1.387 14.019 1.00 89.06 81 GLU A O 1
ATOM 572 N N . MET A 1 82 ? 2.909 -1.683 13.956 1.00 86.44 82 MET A N 1
ATOM 573 C CA . MET A 1 82 ? 3.184 -0.362 13.379 1.00 86.44 82 MET A CA 1
ATOM 574 C C . MET A 1 82 ? 2.598 -0.226 11.972 1.00 86.44 82 MET A C 1
ATOM 576 O O . MET A 1 82 ? 2.123 0.846 11.596 1.00 86.44 82 MET A O 1
ATOM 580 N N . VAL A 1 83 ? 2.634 -1.300 11.174 1.00 89.25 83 VAL A N 1
ATOM 581 C CA . VAL A 1 83 ? 2.056 -1.291 9.823 1.00 89.25 83 VAL A CA 1
ATOM 582 C C . VAL A 1 83 ? 0.532 -1.193 9.891 1.00 89.25 83 VAL A C 1
ATOM 584 O O . VAL A 1 83 ? -0.059 -0.434 9.123 1.00 89.25 83 VAL A O 1
ATOM 587 N N . VAL A 1 84 ? -0.106 -1.904 10.822 1.00 91.00 84 VAL A N 1
ATOM 588 C CA . VAL A 1 84 ? -1.560 -1.833 11.030 1.00 91.00 84 VAL A CA 1
ATOM 589 C C . VAL A 1 84 ? -1.984 -0.452 11.533 1.00 91.00 84 VAL A C 1
ATOM 591 O O . VAL A 1 84 ? -2.933 0.109 10.989 1.00 91.00 84 VAL A O 1
ATOM 594 N N . GLU A 1 85 ? -1.249 0.147 12.475 1.00 89.62 85 GLU A N 1
ATOM 595 C CA . GLU A 1 85 ? -1.505 1.521 12.936 1.00 89.62 85 GLU A CA 1
ATOM 596 C C . GLU A 1 85 ? -1.385 2.534 11.782 1.00 89.62 85 GLU A C 1
ATOM 598 O O . GLU A 1 85 ? -2.211 3.437 11.631 1.00 89.62 85 GLU A O 1
ATOM 603 N N . LEU A 1 86 ? -0.380 2.366 10.917 1.00 89.44 86 LEU A N 1
ATOM 604 C CA . LEU A 1 86 ? -0.204 3.199 9.729 1.00 89.44 86 LEU A CA 1
ATOM 605 C C . LEU A 1 86 ? -1.388 3.073 8.760 1.00 89.44 86 LEU A C 1
ATOM 607 O O . LEU A 1 86 ? -1.849 4.082 8.221 1.00 89.44 86 LEU A O 1
ATOM 611 N N . ILE A 1 87 ? -1.882 1.855 8.535 1.00 91.56 87 ILE A N 1
ATOM 612 C CA . ILE A 1 87 ? -3.056 1.606 7.691 1.00 91.56 87 ILE A CA 1
ATOM 613 C C . ILE A 1 87 ? -4.298 2.250 8.313 1.00 91.56 87 ILE A C 1
ATOM 615 O O . ILE A 1 87 ? -5.012 2.964 7.612 1.00 91.56 87 ILE A O 1
ATOM 619 N N . GLU A 1 88 ? -4.528 2.070 9.616 1.00 90.88 88 GLU A N 1
ATOM 620 C CA . GLU A 1 88 ? -5.666 2.656 10.336 1.00 90.88 88 GLU A CA 1
ATOM 621 C C . GLU A 1 88 ? -5.726 4.179 10.158 1.00 90.88 88 GLU A C 1
ATOM 623 O O . GLU A 1 88 ? -6.758 4.700 9.729 1.00 90.88 88 GLU A O 1
ATOM 628 N N . LYS A 1 89 ? -4.601 4.882 10.353 1.00 88.81 89 LYS A N 1
ATOM 629 C CA . LYS A 1 89 ? -4.524 6.341 10.157 1.00 88.81 89 LYS A CA 1
ATOM 630 C C . LYS A 1 89 ? -4.832 6.772 8.726 1.00 88.81 89 LYS A C 1
ATOM 632 O O . LYS A 1 89 ? -5.485 7.790 8.513 1.00 88.81 89 LYS A O 1
ATOM 637 N N . ASN A 1 90 ? -4.379 6.012 7.728 1.00 89.38 90 ASN A N 1
ATOM 638 C CA . ASN A 1 90 ? -4.675 6.329 6.329 1.00 89.38 90 ASN A CA 1
ATOM 639 C C . ASN A 1 90 ? -6.151 6.078 5.989 1.00 89.38 90 ASN A C 1
ATOM 641 O O . ASN A 1 90 ? -6.746 6.861 5.252 1.00 89.38 90 ASN A O 1
ATOM 645 N N . LEU A 1 91 ? -6.772 5.047 6.564 1.00 90.06 91 LEU A N 1
ATOM 646 C CA . LEU A 1 91 ? -8.194 4.752 6.374 1.00 90.06 91 LEU A CA 1
ATOM 647 C C . LEU A 1 91 ? -9.128 5.809 6.985 1.00 90.06 91 LEU A C 1
ATOM 649 O O . LEU A 1 91 ? -10.297 5.882 6.613 1.00 90.06 91 LEU A O 1
ATOM 653 N N . GLU A 1 92 ? -8.657 6.619 7.932 1.00 87.94 92 GLU A N 1
ATOM 654 C CA . GLU A 1 92 ? -9.413 7.754 8.487 1.00 87.94 92 GLU A CA 1
ATOM 655 C C . GLU A 1 92 ? -9.403 8.989 7.573 1.00 87.94 92 GLU A C 1
ATOM 657 O O . GLU A 1 92 ? -10.189 9.920 7.762 1.00 87.94 92 GLU A O 1
ATOM 662 N N . THR A 1 93 ? -8.545 9.009 6.551 1.00 87.25 93 THR A N 1
ATOM 663 C CA . THR A 1 93 ? -8.433 10.162 5.657 1.00 87.25 93 THR A CA 1
ATOM 664 C C . THR A 1 93 ? -9.652 10.295 4.728 1.00 87.25 93 THR A C 1
ATOM 666 O O . THR A 1 93 ? -10.246 9.293 4.315 1.00 87.25 93 THR A O 1
ATOM 669 N N . PRO A 1 94 ? -10.033 11.528 4.327 1.00 86.56 94 PRO A N 1
ATOM 670 C CA . PRO A 1 94 ? -11.175 11.752 3.438 1.00 86.56 94 PRO A CA 1
ATOM 671 C C . PRO A 1 94 ? -11.170 10.944 2.124 1.00 86.56 94 PRO A C 1
ATOM 673 O O . PRO A 1 94 ? -12.247 10.481 1.740 1.00 86.56 94 PRO A O 1
ATOM 676 N N . PRO A 1 95 ? -10.022 10.717 1.449 1.00 85.44 95 PRO A N 1
ATOM 677 C CA . PRO A 1 95 ? -9.964 9.911 0.226 1.00 85.44 95 PRO A CA 1
ATOM 678 C C . PRO A 1 95 ? -10.412 8.453 0.393 1.00 85.44 95 PRO A C 1
ATOM 680 O O . PRO A 1 95 ? -10.841 7.839 -0.580 1.00 85.44 95 PRO A O 1
ATOM 683 N N . CYS A 1 96 ? -10.330 7.890 1.603 1.00 89.00 96 CYS A N 1
ATOM 684 C CA . CYS A 1 96 ? -10.679 6.493 1.870 1.00 89.00 96 CYS A CA 1
ATOM 685 C C . CYS A 1 96 ? -12.143 6.287 2.295 1.00 89.00 96 CYS A C 1
ATOM 687 O O . CYS A 1 96 ? -12.561 5.153 2.523 1.00 89.00 96 CYS A O 1
ATOM 689 N N . LYS A 1 97 ? -12.957 7.351 2.375 1.00 86.12 97 LYS A N 1
ATOM 690 C CA . LYS A 1 97 ? -14.362 7.264 2.826 1.00 86.12 97 LYS A CA 1
ATOM 691 C C . LYS A 1 97 ? -15.223 6.330 1.978 1.00 86.12 97 LYS A C 1
ATOM 693 O O . LYS A 1 97 ? -16.109 5.660 2.502 1.00 86.12 97 LYS A O 1
ATOM 698 N N . ASN A 1 98 ? -14.955 6.281 0.677 1.00 87.19 98 ASN A N 1
ATOM 699 C CA . ASN A 1 98 ? -15.686 5.423 -0.253 1.00 87.19 98 ASN A CA 1
ATOM 700 C C . ASN A 1 98 ? -15.136 3.988 -0.282 1.00 87.19 98 ASN A C 1
ATOM 702 O O . ASN A 1 98 ? -15.746 3.116 -0.887 1.00 87.19 98 ASN A O 1
ATOM 706 N N . GLY A 1 99 ? -14.006 3.718 0.369 1.00 91.75 99 GLY A N 1
ATOM 707 C CA . GLY A 1 99 ? -13.318 2.434 0.336 1.00 91.75 99 GLY A CA 1
ATOM 708 C C . GLY A 1 99 ? -11.839 2.590 -0.000 1.00 91.75 99 GLY A C 1
ATOM 709 O O . GLY A 1 99 ? -11.313 3.701 -0.111 1.00 91.75 99 GLY A O 1
ATOM 710 N N . PHE A 1 100 ? -11.166 1.455 -0.159 1.00 93.56 100 PHE A N 1
ATOM 711 C CA . PHE A 1 100 ? -9.722 1.390 -0.329 1.00 93.56 100 PHE A CA 1
ATOM 712 C C . PHE A 1 100 ? -9.287 0.179 -1.160 1.00 93.56 100 PHE A C 1
ATOM 714 O O . PHE A 1 100 ? -9.942 -0.864 -1.188 1.00 93.56 100 PHE A O 1
ATOM 721 N N . LEU A 1 101 ? -8.123 0.310 -1.788 1.00 93.75 101 LEU A N 1
ATOM 722 C CA . LEU A 1 101 ? -7.365 -0.778 -2.393 1.00 93.75 101 LEU A CA 1
ATOM 723 C C . LEU A 1 101 ? -6.041 -0.918 -1.658 1.00 93.75 101 LEU A C 1
ATOM 725 O O . LEU A 1 101 ? -5.204 -0.020 -1.731 1.00 93.75 101 LEU A O 1
ATOM 729 N N . LEU A 1 102 ? -5.853 -2.034 -0.959 1.00 93.25 102 LEU A N 1
ATOM 730 C CA . LEU A 1 102 ? -4.631 -2.299 -0.206 1.00 93.25 102 LEU A CA 1
ATOM 731 C C . LEU A 1 102 ? -3.664 -3.131 -1.059 1.00 93.25 102 LEU A C 1
ATOM 733 O O . LEU A 1 102 ? -3.978 -4.267 -1.415 1.00 93.25 102 LEU A O 1
ATOM 737 N N . ASP A 1 103 ? -2.499 -2.570 -1.395 1.00 90.88 103 ASP A N 1
ATOM 738 C CA . ASP A 1 103 ? -1.437 -3.242 -2.156 1.00 90.88 103 ASP A CA 1
ATOM 739 C C . ASP A 1 103 ? -0.245 -3.580 -1.246 1.00 90.88 103 ASP A C 1
ATOM 741 O O . ASP A 1 103 ? 0.332 -2.733 -0.550 1.00 90.88 103 ASP A O 1
ATOM 745 N N . GLY A 1 104 ? 0.146 -4.854 -1.262 1.00 83.19 104 GLY A N 1
ATOM 746 C CA . GLY A 1 104 ? 1.327 -5.346 -0.558 1.00 83.19 104 GLY A CA 1
ATOM 747 C C . GLY A 1 104 ? 1.126 -5.623 0.933 1.00 83.19 104 GLY A C 1
ATOM 748 O O . GLY A 1 104 ? 2.127 -5.827 1.627 1.00 83.19 104 GLY A O 1
ATOM 749 N N . PHE A 1 105 ? -0.123 -5.637 1.407 1.00 88.69 105 PHE A N 1
ATOM 750 C CA . PHE A 1 105 ? -0.543 -6.068 2.742 1.00 88.69 105 PHE A CA 1
ATOM 751 C C . PHE A 1 105 ? -1.940 -6.703 2.670 1.00 88.69 105 PHE A C 1
ATOM 753 O O . PHE A 1 105 ? -2.777 -6.202 1.917 1.00 88.69 105 PHE A O 1
ATOM 760 N N . PRO A 1 106 ? -2.230 -7.758 3.447 1.00 90.38 106 PRO A N 1
ATOM 761 C CA . PRO A 1 106 ? -1.326 -8.501 4.329 1.00 90.38 106 PRO A CA 1
ATOM 762 C C . PRO A 1 106 ? -0.346 -9.399 3.549 1.00 90.38 106 PRO A C 1
ATOM 764 O O . PRO A 1 106 ? -0.578 -9.735 2.390 1.00 90.38 106 PRO A O 1
ATOM 767 N N . ARG A 1 107 ? 0.780 -9.766 4.171 1.00 87.06 107 ARG A N 1
ATOM 768 C CA . ARG A 1 107 ? 1.768 -10.738 3.652 1.00 87.06 107 ARG A CA 1
ATOM 769 C C . ARG A 1 107 ? 1.829 -12.018 4.481 1.00 87.06 107 ARG A C 1
ATOM 771 O O . ARG A 1 107 ? 2.226 -13.056 3.961 1.00 87.06 107 ARG A O 1
ATOM 778 N N . THR A 1 108 ? 1.429 -11.947 5.748 1.00 86.81 108 THR A N 1
ATOM 779 C CA . THR A 1 108 ? 1.376 -13.080 6.678 1.00 86.81 108 THR A CA 1
ATOM 780 C C . THR A 1 108 ? -0.054 -13.304 7.163 1.00 86.81 108 THR A C 1
ATOM 782 O O . THR A 1 108 ? -0.887 -12.399 7.111 1.00 86.81 108 THR A O 1
ATOM 785 N N . VAL A 1 109 ? -0.348 -14.512 7.652 1.00 89.81 109 VAL A N 1
ATOM 786 C CA . VAL A 1 109 ? -1.672 -14.833 8.218 1.00 89.81 109 VAL A CA 1
ATOM 787 C C . VAL A 1 109 ? -1.971 -13.951 9.430 1.00 89.81 109 VAL A C 1
ATOM 789 O O . VAL A 1 109 ? -3.053 -13.386 9.513 1.00 89.81 109 VAL A O 1
ATOM 792 N N . ARG A 1 110 ? -0.973 -13.726 10.293 1.00 90.19 110 ARG A N 1
ATOM 793 C CA . ARG A 1 110 ? -1.079 -12.816 11.440 1.00 90.19 110 ARG A CA 1
ATOM 794 C C . ARG A 1 110 ? -1.501 -11.404 11.022 1.00 90.19 110 ARG A C 1
ATOM 796 O O . ARG A 1 110 ? -2.400 -10.827 11.615 1.00 90.19 110 ARG A O 1
ATOM 803 N N . GLN A 1 111 ? -0.905 -10.860 9.959 1.00 90.12 111 GLN A N 1
ATOM 804 C CA . GLN A 1 111 ? -1.301 -9.552 9.426 1.00 90.12 111 GLN A CA 1
ATOM 805 C C . GLN A 1 111 ? -2.740 -9.547 8.888 1.00 90.12 111 GLN A C 1
ATOM 807 O O . GLN A 1 111 ? -3.420 -8.528 8.983 1.00 90.12 111 GLN A O 1
ATOM 812 N N . ALA A 1 112 ? -3.207 -10.663 8.319 1.00 90.75 112 ALA A N 1
ATOM 813 C CA . ALA A 1 112 ? -4.588 -10.794 7.862 1.00 90.75 112 ALA A CA 1
ATOM 814 C C . ALA A 1 112 ? -5.577 -10.821 9.038 1.00 90.75 112 ALA A C 1
ATOM 816 O O . ALA A 1 112 ? -6.605 -10.155 8.973 1.00 90.75 112 ALA A O 1
ATOM 817 N N . GLU A 1 113 ? -5.241 -11.512 10.129 1.00 92.69 113 GLU A N 1
ATOM 818 C CA . GLU A 1 113 ? -6.037 -11.519 11.364 1.00 92.69 113 GLU A CA 1
ATOM 819 C C . GLU A 1 113 ? -6.125 -10.118 11.984 1.00 92.69 113 GLU A C 1
ATOM 821 O O . GLU A 1 113 ? -7.219 -9.645 12.281 1.00 92.69 113 GLU A O 1
ATOM 826 N N . MET A 1 114 ? -5.000 -9.403 12.074 1.00 92.81 114 MET A N 1
ATOM 827 C CA . MET A 1 114 ? -4.977 -8.023 12.577 1.00 92.81 114 MET A CA 1
ATOM 828 C C . MET A 1 114 ? -5.778 -7.060 11.687 1.00 92.81 114 MET A C 1
ATOM 830 O O . MET A 1 114 ? -6.409 -6.124 12.181 1.00 92.81 114 MET A O 1
ATOM 834 N N . LEU A 1 115 ? -5.774 -7.275 10.367 1.00 92.06 115 LEU A N 1
ATOM 835 C CA . LEU A 1 115 ? -6.605 -6.498 9.450 1.00 92.06 115 LEU A CA 1
ATOM 836 C C . LEU A 1 115 ? -8.095 -6.777 9.675 1.00 92.06 115 LEU A C 1
ATOM 838 O O . LEU A 1 115 ? -8.892 -5.841 9.677 1.00 92.06 115 LEU A O 1
ATOM 842 N N . ASP A 1 116 ? -8.468 -8.039 9.881 1.00 91.31 116 ASP A N 1
ATOM 843 C CA . ASP A 1 116 ? -9.841 -8.430 10.199 1.00 91.31 116 ASP A CA 1
ATOM 844 C C . ASP A 1 116 ? -10.313 -7.782 11.511 1.00 91.31 116 ASP A C 1
ATOM 846 O O . ASP A 1 116 ? -11.412 -7.223 11.558 1.00 91.31 116 ASP A O 1
ATOM 850 N N . GLU A 1 117 ? -9.477 -7.779 12.553 1.00 93.31 117 GLU A N 1
ATOM 851 C CA . GLU A 1 117 ? -9.754 -7.087 13.819 1.00 93.31 117 GLU A CA 1
ATOM 852 C C . GLU A 1 117 ? -9.967 -5.580 13.615 1.00 93.31 117 GLU A C 1
ATOM 854 O O . GLU A 1 117 ? -10.932 -5.009 14.134 1.00 93.31 117 GLU A O 1
ATOM 859 N N . LEU A 1 118 ? -9.121 -4.939 12.800 1.00 91.81 118 LEU A N 1
ATOM 860 C CA . LEU A 1 118 ? -9.261 -3.527 12.443 1.00 91.81 118 LEU A CA 1
ATOM 861 C C . LEU A 1 118 ? -10.582 -3.252 11.703 1.00 91.81 118 LEU A C 1
ATOM 863 O O . LEU A 1 118 ? -11.267 -2.269 12.000 1.00 91.81 118 LEU A O 1
ATOM 867 N N . MET A 1 119 ? -10.976 -4.116 10.765 1.00 91.25 119 MET A N 1
ATOM 868 C CA . MET A 1 119 ? -12.250 -3.982 10.047 1.00 91.25 119 MET A CA 1
ATOM 869 C C . MET A 1 119 ? -13.449 -4.131 10.994 1.00 91.25 119 MET A C 1
ATOM 871 O O . MET A 1 119 ? -14.386 -3.331 10.930 1.00 91.25 119 MET A O 1
ATOM 875 N N . VAL A 1 120 ? -13.398 -5.090 11.928 1.00 92.94 120 VAL A N 1
ATOM 876 C CA . VAL A 1 120 ? -14.431 -5.282 12.960 1.00 92.94 120 VAL A CA 1
ATOM 877 C C . VAL A 1 120 ? -14.540 -4.056 13.867 1.00 92.94 120 VAL A C 1
ATOM 879 O O . VAL A 1 120 ? -15.650 -3.565 14.083 1.00 92.94 120 VAL A O 1
ATOM 882 N N . LYS A 1 121 ? -13.410 -3.511 14.337 1.00 92.44 121 LYS A N 1
ATOM 883 C CA . LYS A 1 121 ? -13.357 -2.286 15.157 1.00 92.44 121 LYS A CA 1
ATOM 884 C C . LYS A 1 121 ? -14.041 -1.108 14.459 1.00 92.44 121 LYS A C 1
ATOM 886 O O . LYS A 1 121 ? -14.789 -0.361 15.087 1.00 92.44 121 LYS A O 1
ATOM 891 N N . ARG A 1 122 ? -13.834 -0.975 13.147 1.00 89.12 122 ARG A N 1
ATOM 892 C CA . ARG A 1 122 ? -14.427 0.085 12.317 1.00 89.12 122 ARG A CA 1
ATOM 893 C C . ARG A 1 122 ? -15.862 -0.202 11.869 1.00 89.12 122 ARG A C 1
ATOM 895 O O . ARG A 1 122 ? -16.493 0.669 11.277 1.00 89.12 122 ARG A O 1
ATOM 902 N N . LYS A 1 123 ? -16.398 -1.394 12.159 1.00 90.81 123 LYS A N 1
ATOM 903 C CA . LYS A 1 123 ? -17.694 -1.885 11.650 1.00 90.81 123 LYS A CA 1
ATOM 904 C C . LYS A 1 123 ? -17.765 -1.872 10.115 1.00 90.81 123 LYS A C 1
ATOM 906 O O . LYS A 1 123 ? -18.835 -1.709 9.531 1.00 90.81 123 LYS A O 1
ATOM 911 N N . GLU A 1 124 ? -16.621 -2.057 9.465 1.00 89.12 124 GLU A N 1
ATOM 912 C CA . GLU A 1 124 ? -16.490 -2.143 8.014 1.00 89.12 124 GLU A CA 1
ATOM 913 C C . GLU A 1 124 ? -16.315 -3.612 7.591 1.00 89.12 124 GLU A C 1
ATOM 915 O O . GLU A 1 124 ? -15.983 -4.478 8.400 1.00 89.12 124 GLU A O 1
ATOM 920 N N . LYS A 1 125 ? -16.574 -3.923 6.316 1.00 88.50 125 LYS A N 1
ATOM 921 C CA . LYS A 1 125 ? -16.380 -5.268 5.756 1.00 88.50 125 LYS A CA 1
ATOM 922 C C . LYS A 1 125 ? -15.445 -5.200 4.566 1.00 88.50 125 LYS A C 1
ATOM 924 O O . LYS A 1 125 ? -15.561 -4.288 3.757 1.00 88.50 125 LYS A O 1
ATOM 929 N N . LEU A 1 126 ? -14.564 -6.184 4.442 1.00 90.19 126 LEU A N 1
ATOM 930 C CA . LEU A 1 126 ? -13.786 -6.365 3.228 1.00 90.19 126 LEU A CA 1
ATOM 931 C C . LEU A 1 126 ? -14.690 -6.938 2.127 1.00 90.19 126 LEU A C 1
ATOM 933 O O . LEU A 1 126 ? -15.341 -7.961 2.342 1.00 90.19 126 LEU A O 1
ATOM 937 N N . ASP A 1 127 ? -14.721 -6.295 0.963 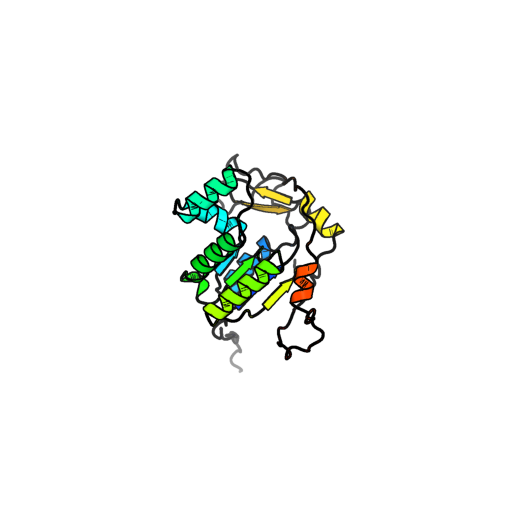1.00 90.75 127 ASP A N 1
ATOM 938 C CA . ASP A 1 127 ? -15.581 -6.705 -0.148 1.00 90.75 127 ASP A CA 1
ATOM 939 C C . ASP A 1 127 ? -14.922 -7.789 -1.007 1.00 90.75 127 ASP A C 1
ATOM 941 O O . ASP A 1 127 ? -15.601 -8.682 -1.516 1.00 90.75 127 ASP A O 1
ATOM 945 N N . SER A 1 128 ? -13.606 -7.712 -1.235 1.00 89.88 128 SER A N 1
ATOM 946 C CA . SER A 1 128 ? -12.924 -8.618 -2.169 1.00 89.88 128 SER A CA 1
ATOM 947 C C . SER A 1 128 ? -11.426 -8.775 -1.916 1.00 89.88 128 SER A C 1
ATOM 949 O O . SER A 1 128 ? -10.747 -7.891 -1.402 1.00 89.88 128 SER A O 1
ATOM 951 N N . VAL A 1 129 ? -10.893 -9.912 -2.359 1.00 91.50 129 VAL A N 1
ATOM 952 C CA . VAL A 1 129 ? -9.456 -10.193 -2.414 1.00 91.50 129 VAL A CA 1
ATOM 953 C C . VAL A 1 129 ? -9.127 -10.607 -3.840 1.00 91.50 129 VAL A C 1
ATOM 955 O O . VAL A 1 129 ? -9.665 -11.596 -4.339 1.00 91.50 129 VAL A O 1
ATOM 958 N N . ILE A 1 130 ? -8.261 -9.838 -4.492 1.00 90.19 130 ILE A N 1
ATOM 959 C CA . ILE A 1 130 ? -7.859 -10.032 -5.882 1.00 90.19 130 ILE A CA 1
ATOM 960 C C . ILE A 1 130 ? -6.448 -10.611 -5.887 1.00 90.19 130 ILE A C 1
ATOM 962 O O . ILE A 1 130 ? -5.496 -9.950 -5.476 1.00 90.19 130 ILE A O 1
ATOM 966 N N . GLU A 1 131 ? -6.314 -11.845 -6.365 1.00 88.75 131 GLU A N 1
ATOM 967 C CA . GLU A 1 131 ? -5.023 -12.508 -6.540 1.00 88.75 131 GLU A CA 1
ATOM 968 C C . GLU A 1 131 ? -4.547 -12.366 -7.992 1.00 88.75 131 GLU A C 1
ATOM 970 O O . GLU A 1 131 ? -5.187 -12.839 -8.932 1.00 88.75 131 GLU A O 1
ATOM 975 N N . PHE A 1 132 ? -3.386 -11.744 -8.173 1.00 85.44 132 PHE A N 1
ATOM 976 C CA . PHE A 1 132 ? -2.673 -11.697 -9.442 1.00 85.44 132 PHE A CA 1
ATOM 977 C C . PHE A 1 132 ? -1.849 -12.974 -9.596 1.00 85.44 132 PHE A C 1
ATOM 979 O O . PHE A 1 132 ? -0.717 -13.057 -9.118 1.00 85.44 132 PHE A O 1
ATOM 986 N N . SER A 1 133 ? -2.427 -13.967 -10.267 1.00 82.94 133 SER A N 1
ATOM 987 C CA . SER A 1 133 ? -1.746 -15.217 -10.601 1.00 82.94 133 SER A CA 1
ATOM 988 C C . SER A 1 133 ? -1.075 -15.102 -11.970 1.00 82.94 133 SER A C 1
ATOM 990 O O . SER A 1 133 ? -1.726 -14.807 -12.972 1.00 82.94 133 SER A O 1
ATOM 992 N N . LEU A 1 134 ? 0.238 -15.318 -12.010 1.00 81.88 134 LEU A N 1
ATOM 993 C CA . LEU A 1 134 ? 1.037 -15.366 -13.232 1.00 81.88 134 LEU A CA 1
ATOM 994 C C . LEU A 1 134 ? 2.002 -16.543 -13.146 1.00 81.88 134 LEU A C 1
ATOM 996 O O . LEU A 1 134 ? 2.456 -16.889 -12.060 1.00 81.88 134 LEU A O 1
ATOM 1000 N N . ALA A 1 135 ? 2.332 -17.127 -14.296 1.00 83.75 135 ALA A N 1
ATOM 1001 C CA . ALA A 1 135 ? 3.343 -18.172 -14.372 1.00 83.75 135 ALA A CA 1
ATOM 1002 C C . ALA A 1 135 ? 4.730 -17.626 -13.991 1.00 83.75 135 ALA A C 1
ATOM 1004 O O . ALA A 1 135 ? 5.103 -16.529 -14.417 1.00 83.75 135 ALA A O 1
ATOM 1005 N N . ASP A 1 136 ? 5.517 -18.417 -13.262 1.00 79.81 136 ASP A N 1
ATOM 1006 C CA . ASP A 1 136 ? 6.854 -18.027 -12.791 1.00 79.81 136 ASP A CA 1
ATOM 1007 C C . ASP A 1 136 ? 7.791 -17.623 -13.935 1.00 79.81 136 ASP A C 1
ATOM 1009 O O . ASP A 1 136 ? 8.525 -16.643 -13.828 1.00 79.81 136 ASP A O 1
ATOM 1013 N N . SER A 1 137 ? 7.708 -18.308 -15.078 1.00 82.56 137 SER A N 1
ATOM 1014 C CA . SER A 1 137 ? 8.484 -17.968 -16.276 1.00 82.56 137 SER A CA 1
ATOM 1015 C C . SER A 1 137 ? 8.173 -16.562 -16.801 1.00 82.56 137 SER A C 1
ATOM 1017 O O . SER A 1 137 ? 9.079 -15.837 -17.214 1.00 82.56 137 SER A O 1
ATOM 1019 N N . LEU A 1 138 ? 6.905 -16.144 -16.742 1.00 80.44 138 LEU A N 1
ATOM 1020 C CA . LEU A 1 138 ? 6.490 -14.788 -17.095 1.00 80.44 138 LEU A CA 1
ATOM 1021 C C . LEU A 1 138 ? 6.906 -13.782 -16.023 1.00 80.44 138 LEU A C 1
ATOM 1023 O O . LEU A 1 138 ? 7.286 -12.670 -16.371 1.00 80.44 138 LEU A O 1
ATOM 1027 N N . LEU A 1 139 ? 6.865 -14.150 -14.740 1.00 81.25 139 LEU A N 1
ATOM 1028 C CA . LEU A 1 139 ? 7.329 -13.280 -13.657 1.00 81.25 139 LEU A CA 1
ATOM 1029 C C . LEU A 1 139 ? 8.819 -12.977 -13.779 1.00 81.25 139 LEU A C 1
ATOM 1031 O O . LEU A 1 139 ? 9.192 -11.810 -13.704 1.00 81.25 139 LEU A O 1
ATOM 1035 N N . ILE A 1 140 ? 9.647 -13.993 -14.034 1.00 80.19 140 ILE A N 1
ATOM 1036 C CA . ILE A 1 140 ? 11.089 -13.822 -14.239 1.00 80.19 140 ILE A CA 1
ATOM 1037 C C . ILE A 1 140 ? 11.333 -12.859 -15.398 1.00 80.19 140 ILE A C 1
ATOM 1039 O O . ILE A 1 140 ? 11.984 -11.839 -15.193 1.00 80.19 140 ILE A O 1
ATOM 1043 N N . ARG A 1 141 ? 10.729 -13.110 -16.570 1.00 81.50 141 ARG A N 1
ATOM 1044 C CA . ARG A 1 141 ? 10.855 -12.219 -17.738 1.00 81.50 141 ARG A CA 1
ATOM 1045 C C . ARG A 1 141 ? 10.425 -10.787 -17.426 1.00 81.50 141 ARG A C 1
ATOM 1047 O O . ARG A 1 141 ? 11.131 -9.846 -17.772 1.00 81.50 141 ARG A O 1
ATOM 1054 N N . ARG A 1 142 ? 9.297 -10.629 -16.721 1.00 80.38 142 ARG A N 1
ATOM 1055 C CA . ARG A 1 142 ? 8.748 -9.324 -16.319 1.00 80.38 142 ARG A CA 1
ATOM 1056 C C . ARG A 1 142 ? 9.638 -8.563 -15.347 1.00 80.38 142 ARG A C 1
ATOM 1058 O O . ARG A 1 142 ? 9.604 -7.335 -15.324 1.00 80.38 142 ARG A O 1
ATOM 1065 N N . ILE A 1 143 ? 10.364 -9.276 -14.495 1.00 75.75 143 ILE A N 1
ATOM 1066 C CA . ILE A 1 143 ? 11.284 -8.680 -13.531 1.00 75.75 143 ILE A CA 1
ATOM 1067 C C . ILE A 1 143 ? 12.588 -8.298 -14.231 1.00 75.75 143 ILE A C 1
ATOM 1069 O O . ILE A 1 143 ? 13.053 -7.178 -14.039 1.00 75.75 143 ILE A O 1
ATOM 1073 N N . THR A 1 144 ? 13.147 -9.183 -15.061 1.00 80.06 144 THR A N 1
ATOM 1074 C CA . THR A 1 144 ? 14.428 -8.946 -15.742 1.00 80.06 144 THR A CA 1
ATOM 1075 C C . THR A 1 144 ? 14.353 -7.804 -16.747 1.00 80.06 144 THR A C 1
ATOM 1077 O O . THR A 1 144 ? 15.280 -7.010 -16.807 1.00 80.06 144 THR A O 1
ATOM 1080 N N . GLY A 1 145 ? 13.243 -7.673 -17.480 1.00 79.31 145 GLY A N 1
ATOM 1081 C CA . GLY A 1 145 ? 13.048 -6.589 -18.447 1.00 79.31 145 GLY A CA 1
ATOM 1082 C C . GLY A 1 145 ? 12.475 -5.303 -17.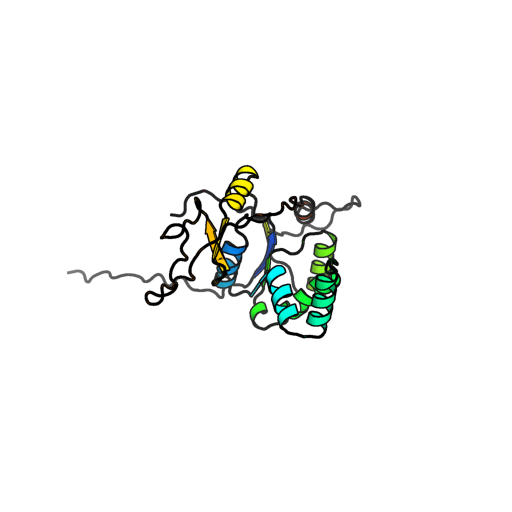847 1.00 79.31 145 GLY A C 1
ATOM 1083 O O . GLY A 1 145 ? 12.017 -4.440 -18.598 1.00 79.31 145 GLY A O 1
ATOM 1084 N N . ARG A 1 146 ? 12.411 -5.169 -16.509 1.00 80.75 146 ARG A N 1
ATOM 1085 C CA . ARG A 1 146 ? 11.815 -3.997 -15.854 1.00 80.75 146 ARG A CA 1
ATOM 1086 C C . ARG A 1 146 ? 12.752 -2.796 -15.904 1.00 80.75 146 ARG A C 1
ATOM 1088 O O . ARG A 1 146 ? 13.860 -2.804 -15.368 1.00 80.75 146 ARG A O 1
ATOM 1095 N N . LEU A 1 147 ? 12.201 -1.709 -16.418 1.00 80.06 147 LEU A N 1
ATOM 1096 C CA . LEU A 1 147 ? 12.847 -0.420 -16.570 1.00 80.06 147 LEU A CA 1
ATOM 1097 C C . LEU A 1 147 ? 12.119 0.621 -15.691 1.00 80.06 147 LEU A C 1
ATOM 1099 O O . LEU A 1 147 ? 10.892 0.623 -15.627 1.00 80.06 147 LEU A O 1
ATOM 1103 N N . ILE A 1 148 ? 12.831 1.495 -14.973 1.00 78.12 148 ILE A N 1
ATOM 1104 C CA . ILE A 1 148 ? 12.245 2.582 -14.162 1.00 78.12 148 ILE A CA 1
ATOM 1105 C C . ILE A 1 148 ? 12.929 3.907 -14.474 1.00 78.12 148 ILE A C 1
ATOM 1107 O O . ILE A 1 148 ? 14.157 3.990 -14.455 1.00 78.12 148 ILE A O 1
ATOM 1111 N N . HIS A 1 149 ? 12.139 4.952 -14.735 1.00 79.19 149 HIS A N 1
ATOM 1112 C CA . HIS A 1 149 ? 12.663 6.309 -14.826 1.00 79.19 149 HIS A CA 1
ATOM 1113 C C . HIS A 1 149 ? 12.848 6.872 -13.407 1.00 79.19 149 HIS A C 1
ATOM 1115 O O . HIS A 1 149 ? 11.852 7.025 -12.695 1.00 79.19 149 HIS A O 1
ATOM 1121 N N . PRO A 1 150 ? 14.079 7.189 -12.960 1.00 70.62 150 PRO A N 1
ATOM 1122 C CA . PRO A 1 150 ? 14.316 7.625 -11.585 1.00 70.62 150 PRO A CA 1
ATOM 1123 C C . PRO A 1 150 ? 13.608 8.936 -11.223 1.00 70.62 150 PRO A C 1
ATOM 1125 O O . PRO A 1 150 ? 13.173 9.087 -10.086 1.00 70.62 150 PRO A O 1
ATOM 1128 N N . GLY A 1 151 ? 13.476 9.867 -12.176 1.00 69.50 151 GLY A N 1
ATOM 1129 C CA . GLY A 1 151 ? 12.883 11.181 -11.921 1.00 69.50 151 GLY A CA 1
ATOM 1130 C C . GLY A 1 151 ? 11.359 11.157 -11.805 1.00 69.50 151 GLY A C 1
ATOM 1131 O O . GLY A 1 151 ? 10.789 11.862 -10.977 1.00 69.50 151 GLY A O 1
ATOM 1132 N N . SER A 1 152 ? 10.682 10.340 -12.619 1.00 71.31 152 SER A N 1
ATOM 1133 C CA . SER A 1 152 ? 9.213 10.267 -12.636 1.00 71.31 152 SER A CA 1
ATOM 1134 C C . SER A 1 152 ? 8.641 9.070 -11.875 1.00 71.31 152 SER A C 1
ATOM 1136 O O . SER A 1 152 ? 7.441 9.037 -11.611 1.00 71.31 152 SER A O 1
ATOM 1138 N N . GLY A 1 153 ? 9.464 8.066 -11.557 1.00 70.31 153 GLY A N 1
ATOM 1139 C CA . GLY A 1 153 ? 9.026 6.792 -10.986 1.00 70.31 153 GLY A CA 1
ATOM 1140 C C . GLY A 1 153 ? 8.244 5.903 -11.964 1.00 70.31 153 GLY A C 1
ATOM 1141 O O . GLY A 1 153 ? 7.789 4.823 -11.574 1.00 70.31 153 GLY A O 1
ATOM 1142 N N . ARG A 1 154 ? 8.081 6.317 -13.232 1.00 76.00 154 ARG A N 1
ATOM 1143 C CA . ARG A 1 154 ? 7.374 5.525 -14.247 1.00 76.00 154 ARG A CA 1
ATOM 1144 C C . ARG A 1 154 ? 8.106 4.219 -14.520 1.00 76.00 154 ARG A C 1
ATOM 1146 O O . ARG A 1 154 ? 9.331 4.184 -14.605 1.00 76.00 154 ARG A O 1
ATOM 1153 N N . SER A 1 155 ? 7.329 3.144 -14.644 1.00 77.38 155 SER A N 1
ATOM 1154 C CA . SER A 1 155 ? 7.830 1.801 -14.936 1.00 77.38 155 SER A CA 1
ATOM 1155 C C . SER A 1 155 ? 7.533 1.417 -16.388 1.00 77.38 155 SER A C 1
ATOM 1157 O O . SER A 1 155 ? 6.392 1.507 -16.841 1.00 77.38 155 SER A O 1
ATOM 1159 N N . TYR A 1 156 ? 8.557 0.927 -17.070 1.00 79.56 156 TYR A N 1
ATOM 1160 C CA . TYR A 1 156 ? 8.557 0.430 -18.441 1.00 79.56 156 TYR A CA 1
ATOM 1161 C C . TYR A 1 156 ? 9.001 -1.033 -18.467 1.00 79.56 156 TYR A C 1
ATOM 1163 O O . TYR A 1 156 ? 9.490 -1.572 -17.468 1.00 79.56 156 TYR A O 1
ATOM 1171 N N . HIS A 1 157 ? 8.816 -1.684 -19.610 1.00 83.75 157 HIS A N 1
ATOM 1172 C CA . HIS A 1 157 ? 9.316 -3.029 -19.842 1.00 83.75 157 HIS A CA 1
ATOM 1173 C C . HIS A 1 157 ? 9.681 -3.228 -21.310 1.00 83.75 157 HIS A C 1
ATOM 1175 O O . HIS A 1 157 ? 8.857 -2.930 -22.163 1.00 83.75 157 HIS A O 1
ATOM 1181 N N . GLU A 1 158 ? 10.839 -3.818 -21.601 1.00 81.38 158 GLU A N 1
ATOM 1182 C CA . GLU A 1 158 ? 11.334 -4.015 -22.976 1.00 81.38 158 GLU A CA 1
ATOM 1183 C C . GLU A 1 158 ? 10.317 -4.708 -23.905 1.00 81.38 158 GLU A C 1
ATOM 1185 O O . GLU A 1 158 ? 10.039 -4.221 -24.992 1.00 81.38 158 GLU A O 1
ATOM 1190 N N . GLU A 1 159 ? 9.702 -5.805 -23.453 1.00 79.06 159 GLU A N 1
ATOM 1191 C CA . GLU A 1 159 ? 8.673 -6.530 -24.221 1.00 79.06 159 GLU A CA 1
ATOM 1192 C C . GLU A 1 159 ? 7.223 -6.058 -23.972 1.00 79.06 159 GLU A C 1
ATOM 1194 O O . GLU A 1 159 ? 6.453 -5.884 -24.912 1.00 79.06 159 GLU A O 1
ATOM 1199 N N . PHE A 1 160 ? 6.806 -5.887 -22.707 1.00 77.19 160 PHE A N 1
ATOM 1200 C CA . PHE A 1 160 ? 5.383 -5.728 -22.355 1.00 77.19 160 PHE A CA 1
ATOM 1201 C C . PHE A 1 160 ? 4.880 -4.280 -22.294 1.00 77.19 160 PHE A C 1
ATOM 1203 O O . PHE A 1 160 ? 3.670 -4.066 -22.302 1.00 77.19 160 PHE A O 1
ATOM 1210 N N . ASN A 1 161 ? 5.773 -3.301 -22.142 1.00 80.81 161 ASN A N 1
ATOM 1211 C CA . ASN A 1 161 ? 5.435 -1.876 -22.095 1.00 80.81 161 ASN A CA 1
ATOM 1212 C C . ASN A 1 161 ? 6.660 -1.040 -22.515 1.00 80.81 161 ASN A C 1
ATOM 1214 O O . ASN A 1 161 ? 7.255 -0.368 -21.658 1.00 80.81 161 ASN A O 1
ATOM 1218 N N . PRO A 1 162 ? 7.107 -1.164 -23.780 1.00 83.81 162 PRO A N 1
ATOM 1219 C CA . PRO A 1 162 ? 8.321 -0.504 -24.234 1.00 83.81 162 PRO A CA 1
ATOM 1220 C C . PRO A 1 162 ? 8.135 1.017 -24.234 1.00 83.81 162 PRO A C 1
ATOM 1222 O O . PRO A 1 162 ? 7.053 1.495 -24.586 1.00 83.81 162 PRO A O 1
ATOM 1225 N N . PRO A 1 163 ? 9.165 1.794 -23.856 1.00 83.75 163 PRO A N 1
ATOM 1226 C CA . PRO A 1 163 ? 9.134 3.238 -24.058 1.00 83.75 163 PRO A CA 1
ATOM 1227 C C . PRO A 1 163 ? 9.079 3.556 -25.558 1.00 83.75 163 PRO A C 1
ATOM 1229 O O . PRO A 1 163 ? 9.591 2.788 -26.378 1.00 83.75 163 PRO A O 1
ATOM 1232 N N . LYS A 1 164 ? 8.510 4.708 -25.937 1.00 83.38 164 LYS A N 1
ATOM 1233 C CA . LYS A 1 164 ? 8.432 5.125 -27.352 1.00 83.38 164 LYS A CA 1
ATOM 1234 C C . LYS A 1 164 ? 9.814 5.257 -27.985 1.00 83.38 164 LYS A C 1
ATOM 1236 O O . LYS A 1 164 ? 9.983 4.984 -29.170 1.00 83.38 164 LYS A O 1
ATOM 1241 N N . VAL A 1 165 ? 10.794 5.689 -27.192 1.00 83.88 165 VAL A N 1
ATOM 1242 C CA . VAL A 1 165 ? 12.204 5.739 -27.575 1.00 83.88 165 VAL A CA 1
ATOM 1243 C C . VAL A 1 165 ? 12.998 4.878 -26.604 1.00 83.88 165 VAL A C 1
ATOM 1245 O O . VAL A 1 165 ? 12.862 5.011 -25.389 1.00 83.88 165 VAL A O 1
ATOM 1248 N N . HIS A 1 166 ? 13.849 4.006 -27.144 1.00 80.38 166 HIS A N 1
ATOM 1249 C CA . HIS A 1 166 ? 14.657 3.086 -26.351 1.00 80.38 166 HIS A CA 1
ATOM 1250 C C . HIS A 1 166 ? 15.414 3.823 -25.229 1.00 80.38 166 HIS A C 1
ATOM 1252 O O . HIS A 1 166 ? 16.138 4.786 -25.487 1.00 80.38 166 HIS A O 1
ATOM 1258 N N . MET A 1 167 ? 15.235 3.358 -23.986 1.00 75.88 167 MET A N 1
ATOM 1259 C CA . MET A 1 167 ? 15.867 3.886 -22.763 1.00 75.88 167 MET A CA 1
ATOM 1260 C C . MET A 1 167 ? 15.540 5.348 -22.395 1.00 75.88 167 MET A C 1
ATOM 1262 O O . MET A 1 167 ? 16.222 5.925 -21.543 1.00 75.88 167 MET A O 1
ATOM 1266 N N . LYS A 1 168 ? 14.482 5.942 -22.963 1.00 79.69 168 LYS A N 1
ATOM 1267 C CA . LYS A 1 168 ? 14.027 7.301 -22.622 1.00 79.69 168 LYS A CA 1
ATOM 1268 C C . LYS A 1 168 ? 12.604 7.318 -22.083 1.00 79.69 168 LYS A C 1
ATOM 1270 O O . LYS A 1 168 ? 11.738 6.627 -22.610 1.00 79.69 168 LYS A O 1
ATOM 1275 N N . ASP A 1 169 ? 12.380 8.117 -21.042 1.00 76.81 169 ASP A N 1
ATOM 1276 C CA . ASP A 1 169 ? 11.055 8.325 -20.457 1.00 76.81 169 ASP A CA 1
ATOM 1277 C C . ASP A 1 169 ? 10.096 8.943 -21.486 1.00 76.81 169 ASP A C 1
ATOM 1279 O O . ASP A 1 169 ? 10.473 9.832 -22.255 1.00 76.81 169 ASP A O 1
ATOM 1283 N N . ASP A 1 170 ? 8.839 8.495 -21.494 1.00 78.00 170 ASP A N 1
ATOM 1284 C CA . ASP A 1 170 ? 7.847 9.085 -22.389 1.00 78.00 170 ASP A CA 1
ATOM 1285 C C . ASP A 1 170 ? 7.431 10.464 -21.846 1.00 78.00 170 ASP A C 1
ATOM 1287 O O . ASP A 1 170 ? 7.093 10.583 -20.655 1.00 78.00 170 ASP A O 1
ATOM 1291 N N . PRO A 1 171 ? 7.429 11.517 -22.687 1.00 64.12 171 PRO A N 1
ATOM 1292 C CA . PRO A 1 171 ? 7.098 12.865 -22.246 1.00 64.12 171 PRO A CA 1
ATOM 1293 C C . PRO A 1 171 ? 5.640 12.941 -21.774 1.00 64.12 171 PRO A C 1
ATOM 1295 O O . PRO A 1 171 ? 4.729 12.449 -22.441 1.00 64.12 171 PRO A O 1
ATOM 1298 N N . ARG A 1 172 ? 5.431 13.567 -20.606 1.00 56.59 172 ARG A N 1
ATOM 1299 C CA . ARG A 1 172 ? 4.097 13.867 -20.047 1.00 56.59 172 ARG A CA 1
ATOM 1300 C C . ARG A 1 172 ? 3.395 15.010 -20.777 1.00 56.59 172 ARG A C 1
ATOM 1302 O O . ARG A 1 172 ? 2.173 15.055 -20.761 1.00 56.59 172 ARG A O 1
ATOM 1309 N N . ASP A 1 173 ? 4.173 15.902 -21.383 1.00 48.16 173 ASP A N 1
ATOM 1310 C CA . ASP A 1 173 ? 3.711 17.066 -22.128 1.00 48.16 173 ASP A CA 1
ATOM 1311 C C . ASP A 1 173 ? 4.785 17.441 -23.166 1.00 48.16 173 ASP A C 1
ATOM 1313 O O . ASP A 1 173 ? 5.973 17.185 -22.947 1.00 48.16 173 ASP A O 1
ATOM 1317 N N . SER A 1 174 ? 4.399 17.990 -24.315 1.00 41.78 174 SER A N 1
ATOM 1318 C CA . SER A 1 174 ? 5.246 18.120 -25.518 1.00 41.78 174 SER A CA 1
ATOM 1319 C C . SER A 1 174 ? 6.413 19.121 -25.425 1.00 41.78 174 SER A C 1
ATOM 1321 O O . SER A 1 174 ? 7.017 19.435 -26.446 1.00 41.78 174 SER A O 1
ATOM 1323 N N . SER A 1 175 ? 6.751 19.642 -24.242 1.00 39.78 175 SER A N 1
ATOM 1324 C CA . SER A 1 175 ? 7.611 20.828 -24.111 1.00 39.78 175 SER A CA 1
ATOM 1325 C C . SER A 1 175 ? 8.893 20.678 -23.287 1.00 39.78 175 SER A C 1
ATOM 1327 O O . SER A 1 175 ? 9.644 21.646 -23.219 1.00 39.78 175 SER 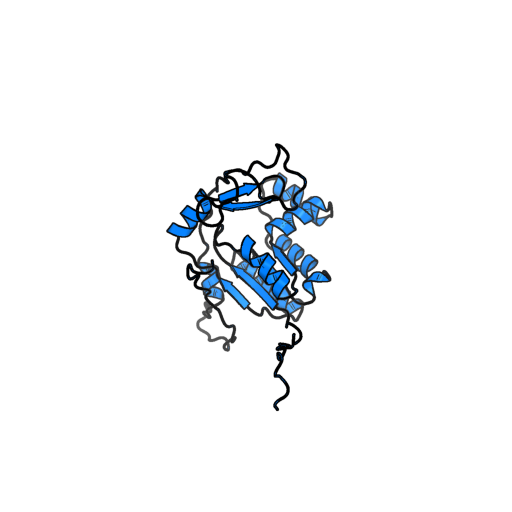A O 1
ATOM 1329 N N . GLN A 1 176 ? 9.227 19.520 -22.704 1.00 42.75 176 GLN A N 1
ATOM 1330 C CA . GLN A 1 176 ? 10.496 19.375 -21.966 1.00 42.75 176 GLN A CA 1
ATOM 1331 C C . GLN A 1 176 ? 11.092 17.968 -22.115 1.00 42.75 176 GLN A C 1
ATOM 1333 O O . GLN A 1 176 ? 10.813 17.082 -21.316 1.00 42.75 176 GLN A O 1
ATOM 1338 N N . GLN A 1 177 ? 11.924 17.766 -23.141 1.00 42.44 177 GLN A N 1
ATOM 1339 C CA . GLN A 1 177 ? 12.921 16.689 -23.152 1.00 42.44 177 GLN A CA 1
ATOM 1340 C C . GLN A 1 177 ? 14.225 17.279 -22.626 1.00 42.44 177 GLN A C 1
ATOM 1342 O O . GLN A 1 177 ? 14.798 18.171 -23.251 1.00 42.44 177 GLN A O 1
ATOM 1347 N N . THR A 1 178 ? 14.688 16.807 -21.473 1.00 42.88 178 THR A N 1
ATOM 1348 C CA . THR A 1 178 ? 16.007 17.183 -20.943 1.00 42.88 178 THR A CA 1
ATOM 1349 C C . THR A 1 178 ? 16.890 15.942 -20.867 1.00 42.88 178 THR A C 1
ATOM 1351 O O . THR A 1 178 ? 16.408 14.814 -20.855 1.00 42.88 178 THR A O 1
ATOM 1354 N N . ALA A 1 179 ? 18.212 16.115 -20.814 1.00 42.47 179 ALA A N 1
ATOM 1355 C CA . ALA A 1 179 ? 19.178 15.008 -20.749 1.00 42.47 179 ALA A CA 1
ATOM 1356 C C . ALA A 1 179 ? 19.031 14.094 -19.501 1.00 42.47 179 ALA A C 1
ATOM 1358 O O . ALA A 1 179 ? 19.762 13.116 -19.365 1.00 42.47 179 ALA A O 1
ATOM 1359 N N . HIS A 1 180 ? 18.085 14.395 -18.605 1.00 50.94 180 HIS A N 1
ATOM 1360 C CA . HIS A 1 180 ? 17.795 13.689 -17.358 1.00 50.94 180 HIS A CA 1
ATOM 1361 C C . HIS A 1 180 ? 16.647 12.658 -17.451 1.00 50.94 180 HIS A C 1
ATOM 1363 O O . HIS A 1 180 ? 16.189 12.196 -16.411 1.00 50.94 180 HIS A O 1
ATOM 1369 N N . ASP A 1 181 ? 16.232 12.245 -18.656 1.00 57.78 181 ASP A N 1
ATOM 1370 C CA . ASP A 1 181 ? 15.103 11.314 -18.882 1.00 57.78 181 ASP A CA 1
ATOM 1371 C C . ASP A 1 181 ? 15.503 9.822 -19.017 1.00 57.78 181 ASP A C 1
ATOM 1373 O O . ASP A 1 181 ? 14.752 8.995 -19.544 1.00 57.78 181 ASP A O 1
ATOM 1377 N N . CYS A 1 182 ? 16.708 9.445 -18.575 1.00 55.72 182 CYS A N 1
ATOM 1378 C CA . CYS A 1 182 ? 17.238 8.087 -18.746 1.00 55.72 182 CYS A CA 1
ATOM 1379 C C . CYS A 1 182 ? 16.526 7.059 -17.853 1.00 55.72 182 CYS A C 1
ATOM 1381 O O . CYS A 1 182 ? 16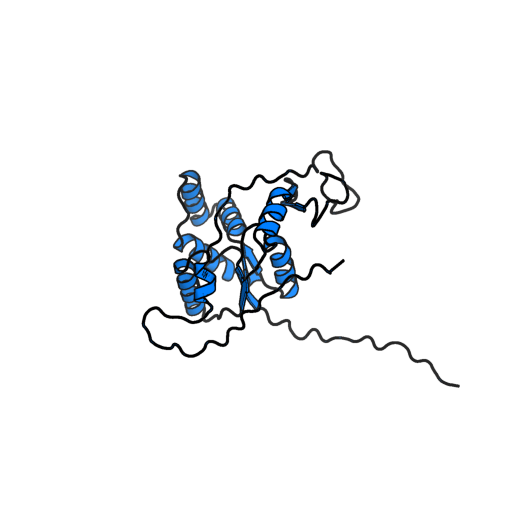.580 7.130 -16.620 1.00 55.72 182 CYS A O 1
ATOM 1383 N N . ILE A 1 183 ? 15.928 6.042 -18.477 1.00 66.12 183 ILE A N 1
ATOM 1384 C CA . ILE A 1 183 ? 15.325 4.902 -17.779 1.00 66.12 183 ILE A CA 1
ATOM 1385 C C . ILE A 1 183 ? 16.428 3.902 -17.380 1.00 66.12 183 ILE A C 1
ATOM 1387 O O . ILE A 1 183 ? 17.374 3.683 -18.132 1.00 66.12 183 ILE A O 1
ATOM 1391 N N . LYS A 1 184 ? 16.336 3.293 -16.190 1.00 66.50 184 LYS A N 1
ATOM 1392 C CA . LYS A 1 184 ? 17.318 2.321 -15.673 1.00 66.50 184 LYS A CA 1
ATOM 1393 C C . LYS A 1 184 ? 16.703 0.941 -15.458 1.00 66.50 184 LYS A C 1
ATOM 1395 O O . LYS A 1 184 ? 15.544 0.838 -15.066 1.00 66.50 184 LYS A O 1
ATOM 1400 N N . HIS A 1 185 ? 17.504 -0.106 -15.634 1.00 62.91 185 HIS A N 1
ATOM 1401 C CA . HIS A 1 185 ? 17.135 -1.467 -15.245 1.00 62.91 185 HIS A CA 1
ATOM 1402 C C . HIS A 1 185 ? 17.030 -1.609 -13.725 1.00 62.91 185 HIS A C 1
ATOM 1404 O O . HIS A 1 185 ? 17.857 -1.078 -12.980 1.00 62.91 185 HIS A O 1
ATOM 1410 N N . VAL A 1 186 ? 16.032 -2.363 -13.267 1.00 57.44 186 VAL A N 1
ATOM 1411 C CA . VAL A 1 186 ? 15.887 -2.722 -11.853 1.00 57.44 186 VAL A CA 1
ATOM 1412 C C . VAL A 1 186 ? 16.461 -4.115 -11.634 1.00 57.44 186 VAL A C 1
ATOM 1414 O O . VAL A 1 186 ? 15.857 -5.103 -12.041 1.00 57.44 186 VAL A O 1
ATOM 1417 N N . MET A 1 187 ? 17.599 -4.216 -10.947 1.00 41.50 187 MET A N 1
ATOM 1418 C CA . MET A 1 187 ? 18.083 -5.509 -10.456 1.00 41.50 187 MET A CA 1
ATOM 1419 C C . MET A 1 187 ? 17.272 -5.907 -9.216 1.00 41.50 187 MET A C 1
ATOM 1421 O O . MET A 1 187 ? 17.275 -5.201 -8.209 1.00 41.50 187 MET A O 1
ATOM 1425 N N . SER A 1 188 ? 16.515 -7.004 -9.304 1.00 43.16 188 SER A N 1
ATOM 1426 C CA . SER A 1 188 ? 15.655 -7.487 -8.217 1.00 43.16 188 SER A CA 1
ATOM 1427 C C . SER A 1 188 ? 16.378 -8.530 -7.365 1.00 43.16 188 SER A C 1
ATOM 1429 O O . SER A 1 188 ? 16.719 -9.599 -7.862 1.00 43.16 188 SER A O 1
ATOM 1431 N N . ASN A 1 189 ? 16.530 -8.264 -6.064 1.00 34.69 189 ASN A N 1
ATOM 1432 C CA . ASN A 1 189 ? 16.843 -9.297 -5.074 1.00 34.69 189 ASN A CA 1
ATOM 1433 C C . ASN A 1 189 ? 15.583 -10.155 -4.850 1.00 34.69 189 ASN A C 1
ATOM 1435 O O . ASN A 1 189 ? 14.533 -9.640 -4.463 1.00 34.69 189 ASN A O 1
ATOM 1439 N N . ASN A 1 190 ? 15.666 -11.450 -5.163 1.00 36.41 190 ASN A N 1
ATOM 1440 C CA . ASN A 1 190 ? 14.549 -12.399 -5.122 1.00 36.41 190 ASN A CA 1
ATOM 1441 C C . ASN A 1 190 ? 13.960 -12.553 -3.706 1.00 36.41 190 ASN A C 1
ATOM 1443 O O . ASN A 1 190 ? 14.669 -12.910 -2.770 1.00 36.41 190 ASN A O 1
ATOM 1447 N N . CYS A 1 191 ? 12.645 -12.358 -3.569 1.00 29.38 191 CYS A N 1
ATOM 1448 C CA . CYS A 1 191 ? 11.865 -12.735 -2.388 1.00 29.38 191 CYS A CA 1
ATOM 1449 C C . CYS A 1 191 ? 10.838 -13.803 -2.819 1.00 29.38 191 CYS A C 1
ATOM 1451 O O . CYS A 1 191 ? 10.141 -13.573 -3.813 1.00 29.38 191 CYS A O 1
ATOM 1453 N N . PRO A 1 192 ? 10.755 -14.969 -2.151 1.00 29.69 192 PRO A N 1
ATOM 1454 C CA . PRO A 1 192 ? 9.902 -16.071 -2.596 1.00 29.69 192 PRO A CA 1
ATOM 1455 C C . PRO A 1 192 ? 8.395 -15.760 -2.445 1.00 29.69 192 PRO A C 1
ATOM 1457 O O . PRO A 1 192 ? 8.005 -15.017 -1.541 1.00 29.69 192 PRO A O 1
ATOM 1460 N N . PRO A 1 193 ? 7.527 -16.320 -3.315 1.00 38.12 193 PRO A N 1
ATOM 1461 C CA . PRO A 1 193 ? 6.076 -16.148 -3.229 1.00 38.12 193 PRO A CA 1
ATOM 1462 C C . PRO A 1 193 ? 5.502 -16.871 -1.997 1.00 38.12 193 PRO A C 1
ATOM 1464 O O . PRO A 1 193 ? 5.949 -17.959 -1.649 1.00 38.12 193 PRO A O 1
ATOM 1467 N N . HIS A 1 194 ? 4.507 -16.267 -1.334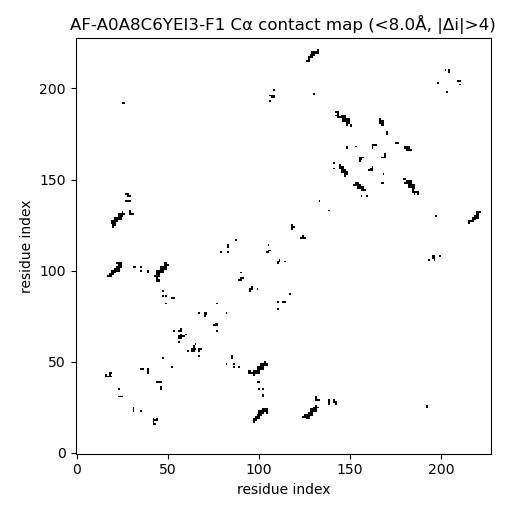 1.00 43.31 194 HIS A N 1
ATOM 1468 C CA . HIS A 1 194 ? 3.933 -16.746 -0.067 1.00 43.31 194 HIS A CA 1
ATOM 1469 C C . HIS A 1 194 ? 2.591 -17.487 -0.308 1.00 43.31 194 HIS A C 1
ATOM 1471 O O . HIS A 1 194 ? 1.552 -16.836 -0.430 1.00 43.31 194 HIS A O 1
ATOM 1477 N N . PRO A 1 195 ? 2.557 -18.835 -0.377 1.00 44.25 195 PRO A N 1
ATOM 1478 C CA . PRO A 1 195 ? 1.348 -19.598 -0.727 1.00 44.25 195 PRO A CA 1
ATOM 1479 C C . PRO A 1 195 ? 0.262 -19.628 0.367 1.00 44.25 195 PRO A C 1
ATOM 1481 O O . PRO A 1 195 ? -0.901 -19.912 0.083 1.00 44.25 195 PRO A O 1
ATOM 1484 N N . GLN A 1 196 ? 0.608 -19.325 1.621 1.00 40.50 196 GLN A N 1
ATOM 1485 C CA . GLN A 1 196 ? -0.292 -19.521 2.767 1.00 40.50 196 GLN A CA 1
ATOM 1486 C C . GLN A 1 196 ? -1.484 -18.546 2.814 1.00 40.50 196 GLN A C 1
ATOM 1488 O O . GLN A 1 196 ? -2.549 -18.901 3.316 1.00 40.50 196 GLN A O 1
ATOM 1493 N N . LEU A 1 197 ? -1.355 -17.344 2.242 1.00 40.91 197 LEU A N 1
ATOM 1494 C CA . LEU A 1 197 ? -2.398 -16.313 2.327 1.00 40.91 197 LEU A CA 1
ATOM 1495 C C . LEU A 1 197 ? -3.644 -16.656 1.489 1.00 40.91 197 LEU A C 1
ATOM 1497 O O . LEU A 1 197 ? -4.774 -16.362 1.874 1.00 40.91 197 LEU A O 1
ATOM 1501 N N . CYS A 1 198 ? -3.446 -17.349 0.365 1.00 42.12 198 CYS A N 1
ATOM 1502 C CA . CYS A 1 198 ? -4.513 -17.741 -0.559 1.00 42.12 198 CYS A CA 1
ATOM 1503 C C . CYS A 1 198 ? -5.353 -18.929 -0.044 1.00 42.12 198 CYS A C 1
ATOM 1505 O O . CYS A 1 198 ? -6.440 -19.191 -0.569 1.00 42.12 198 CYS A O 1
ATOM 1507 N N . SER A 1 199 ? -4.860 -19.667 0.960 1.00 38.12 199 SER A N 1
ATOM 1508 C CA . SER A 1 199 ? -5.611 -20.732 1.645 1.00 38.12 199 SER A CA 1
ATOM 1509 C C . SER A 1 199 ? -6.574 -20.166 2.688 1.00 38.12 199 SER A C 1
ATOM 1511 O O . SER A 1 199 ? -7.666 -20.697 2.862 1.00 38.12 199 SER A O 1
ATOM 1513 N N . TRP A 1 200 ? -6.201 -19.067 3.348 1.00 36.78 200 TRP A N 1
ATOM 1514 C CA . TRP A 1 200 ? -7.012 -18.437 4.393 1.00 36.78 200 TRP A CA 1
ATOM 1515 C C . TRP A 1 200 ? -8.363 -17.927 3.860 1.00 36.78 200 TRP A C 1
ATOM 1517 O O . TRP A 1 200 ? -9.400 -18.138 4.484 1.00 36.78 200 TRP A O 1
ATOM 1527 N N . ASN A 1 201 ? -8.391 -17.377 2.640 1.00 41.47 201 ASN A N 1
ATOM 1528 C CA . ASN A 1 201 ? -9.634 -16.931 1.996 1.00 41.47 201 ASN A CA 1
ATOM 1529 C C . ASN A 1 201 ? -10.502 -18.092 1.451 1.00 41.47 201 ASN A C 1
ATOM 1531 O O . ASN A 1 201 ? -11.648 -17.892 1.059 1.00 41.47 201 ASN A O 1
ATOM 1535 N N . ARG A 1 202 ? -9.966 -19.321 1.418 1.00 36.47 202 ARG A N 1
ATOM 1536 C CA . ARG A 1 202 ? -10.640 -20.530 0.922 1.00 36.47 202 ARG A CA 1
ATOM 1537 C C . ARG A 1 202 ? -10.989 -21.498 2.058 1.00 36.47 202 ARG A C 1
ATOM 1539 O O . ARG A 1 202 ? -10.752 -22.683 1.936 1.00 36.47 202 ARG A O 1
ATOM 1546 N N . GLY A 1 203 ? -11.569 -21.012 3.154 1.00 35.62 203 GLY A N 1
ATOM 1547 C CA . GLY A 1 203 ? -12.488 -21.800 3.992 1.00 35.62 203 GLY A CA 1
ATOM 1548 C C . GLY A 1 203 ? -12.012 -23.127 4.610 1.00 35.62 203 GLY A C 1
ATOM 1549 O O . GLY A 1 203 ? -12.762 -24.094 4.528 1.00 35.62 203 GLY A O 1
ATOM 1550 N N . TRP A 1 204 ? -10.864 -23.182 5.300 1.00 29.55 204 TRP A N 1
ATOM 1551 C CA . TRP A 1 204 ? -10.534 -24.312 6.195 1.00 29.55 204 TRP A CA 1
ATOM 1552 C C . TRP A 1 204 ? -9.944 -23.826 7.527 1.00 29.55 204 TRP A C 1
ATOM 1554 O O . TRP A 1 204 ? -8.921 -23.145 7.550 1.00 29.55 204 TRP A O 1
ATOM 1564 N N . GLY A 1 205 ? -10.617 -24.164 8.633 1.00 26.67 205 GLY A N 1
ATOM 1565 C CA . GLY A 1 205 ? -10.152 -23.958 10.006 1.00 26.67 205 GLY A CA 1
ATOM 1566 C C . GLY A 1 205 ? -9.398 -25.183 10.530 1.00 26.67 205 GLY A C 1
ATOM 1567 O O . GLY A 1 205 ? -9.797 -26.318 10.280 1.00 26.67 205 GLY A O 1
ATOM 1568 N N . TRP A 1 206 ? -8.319 -24.948 11.275 1.00 32.00 206 TRP A N 1
ATOM 1569 C CA . TRP A 1 206 ? -7.498 -25.963 11.954 1.00 32.00 206 TRP A CA 1
ATOM 1570 C C . TRP A 1 206 ? -8.116 -26.444 13.290 1.00 32.00 206 TRP A C 1
ATOM 1572 O O . TRP A 1 206 ? -7.412 -26.632 14.276 1.00 32.00 206 TRP A O 1
ATOM 1582 N N . ASP A 1 207 ? -9.438 -26.643 13.347 1.00 32.12 207 ASP A N 1
ATOM 1583 C CA . ASP A 1 207 ? -10.121 -27.238 14.515 1.00 32.12 207 ASP A CA 1
ATOM 1584 C C . ASP A 1 207 ? -11.278 -28.196 14.159 1.00 32.12 207 ASP A C 1
ATOM 1586 O O . ASP A 1 207 ? -12.026 -28.623 15.036 1.00 32.12 207 ASP A O 1
ATOM 1590 N N . GLY A 1 208 ? -11.436 -28.570 12.884 1.00 28.56 208 GLY A N 1
ATOM 1591 C CA . GLY A 1 208 ? -12.436 -29.564 12.478 1.00 28.56 208 GLY A CA 1
ATOM 1592 C C . GLY A 1 208 ? -13.898 -29.125 12.645 1.00 28.56 208 GLY A C 1
ATOM 1593 O O . GLY A 1 208 ? -14.785 -29.973 12.555 1.00 28.56 208 GLY A O 1
ATOM 1594 N N . ARG A 1 209 ? -14.188 -27.829 12.854 1.00 26.14 209 ARG A N 1
ATOM 1595 C CA . ARG A 1 209 ? -15.566 -27.311 12.910 1.00 26.14 209 ARG A CA 1
ATOM 1596 C C . ARG A 1 209 ? -15.916 -26.416 11.712 1.00 26.14 209 ARG A C 1
ATOM 1598 O O . ARG A 1 209 ? -15.122 -25.558 11.324 1.00 26.14 209 ARG A O 1
ATOM 1605 N N . PRO A 1 210 ? -17.114 -26.563 11.113 1.00 30.02 210 PRO A N 1
ATOM 1606 C CA . PRO A 1 210 ? -17.542 -25.705 10.012 1.00 30.02 210 PRO A CA 1
ATOM 1607 C C . PRO A 1 210 ? -17.872 -24.286 10.507 1.00 30.02 210 PRO A C 1
ATOM 1609 O O . PRO A 1 210 ? -18.715 -24.106 11.385 1.00 30.02 210 PRO A O 1
ATOM 1612 N N . ARG A 1 211 ? -17.252 -23.258 9.905 1.00 40.34 211 ARG A N 1
ATOM 1613 C CA . ARG A 1 211 ? -17.751 -21.870 9.975 1.00 40.34 211 ARG A CA 1
ATOM 1614 C C . ARG A 1 211 ? -18.899 -21.684 8.968 1.00 40.34 211 ARG A C 1
ATOM 1616 O O . ARG A 1 211 ? -18.838 -22.260 7.879 1.00 40.34 211 ARG A O 1
ATOM 1623 N N . PRO A 1 212 ? -19.922 -20.864 9.271 1.00 31.70 212 PRO A N 1
ATOM 1624 C CA . PRO A 1 212 ? -20.971 -20.539 8.309 1.00 31.70 212 PRO A CA 1
ATOM 1625 C C . PRO A 1 212 ? -20.366 -19.834 7.084 1.00 31.70 212 PRO A C 1
ATOM 1627 O O . PRO A 1 212 ? -19.514 -18.952 7.220 1.00 31.70 212 PRO A O 1
ATOM 1630 N N . LYS A 1 213 ? -20.786 -20.268 5.888 1.00 30.98 213 LYS A N 1
ATOM 1631 C CA . LYS A 1 213 ? -20.293 -19.803 4.582 1.00 30.98 213 LYS A CA 1
ATOM 1632 C C . LYS A 1 213 ? -20.277 -18.268 4.516 1.00 30.98 213 LYS A C 1
ATOM 1634 O O . LYS A 1 213 ? -21.329 -17.637 4.536 1.00 30.98 213 LYS A O 1
ATOM 1639 N N . ARG A 1 214 ? -19.087 -17.667 4.397 1.00 39.06 214 ARG A N 1
ATOM 1640 C CA . ARG A 1 214 ? -18.937 -16.293 3.896 1.00 39.06 214 ARG A CA 1
ATOM 1641 C C . ARG A 1 214 ? -19.001 -16.364 2.370 1.00 39.06 214 ARG A C 1
ATOM 1643 O O . ARG A 1 214 ? -18.108 -16.931 1.747 1.00 39.06 214 ARG A O 1
ATOM 1650 N N . GLU A 1 215 ? -20.048 -15.808 1.774 1.00 31.11 215 GLU A N 1
ATOM 1651 C CA . GLU A 1 215 ? -20.137 -15.580 0.327 1.00 31.11 215 GLU A CA 1
ATOM 1652 C C . GLU A 1 215 ? -19.209 -14.416 -0.062 1.00 31.11 215 GLU A C 1
ATOM 1654 O O . GLU A 1 215 ? -19.636 -13.284 -0.259 1.00 31.11 215 GLU A O 1
ATOM 1659 N N . GLY A 1 216 ? -17.901 -14.677 -0.095 1.00 35.12 216 GLY A N 1
ATOM 1660 C CA . GLY A 1 216 ? -16.895 -13.781 -0.663 1.00 35.12 216 GLY A CA 1
ATOM 1661 C C . GLY A 1 216 ? -16.439 -14.336 -2.006 1.00 35.12 216 GLY A C 1
ATOM 1662 O O . GLY A 1 216 ? -15.811 -15.392 -2.062 1.00 35.12 216 GLY A O 1
ATOM 1663 N N . ASN A 1 217 ? -16.781 -13.659 -3.100 1.00 32.53 217 ASN A N 1
ATOM 1664 C CA . ASN A 1 217 ? -16.494 -14.134 -4.451 1.00 32.53 217 ASN A CA 1
ATOM 1665 C C . ASN A 1 217 ? -15.005 -13.893 -4.779 1.00 32.53 217 ASN A C 1
ATOM 1667 O O . ASN A 1 217 ? -14.597 -12.771 -5.071 1.00 32.53 217 ASN A O 1
ATOM 1671 N N . CYS A 1 218 ? -14.166 -14.929 -4.698 1.00 29.44 218 CYS A N 1
ATOM 1672 C CA . CYS A 1 218 ? -12.759 -14.849 -5.102 1.00 29.44 218 CYS A CA 1
ATOM 1673 C C . CYS A 1 218 ? -12.672 -14.924 -6.634 1.00 29.44 218 CYS A C 1
ATOM 1675 O O . CYS A 1 218 ? -12.716 -16.004 -7.223 1.00 29.44 218 CYS A O 1
ATOM 1677 N N . GLN A 1 219 ? -12.596 -13.767 -7.294 1.00 32.97 219 GLN A N 1
ATOM 1678 C CA . GLN A 1 219 ? -12.463 -13.699 -8.748 1.00 32.97 219 GLN A CA 1
ATOM 1679 C C . GLN A 1 219 ? -10.995 -13.864 -9.158 1.00 32.97 219 GLN A C 1
ATOM 1681 O O . GLN A 1 219 ? -10.151 -13.016 -8.870 1.00 32.97 219 GLN A O 1
ATOM 1686 N N . LYS A 1 220 ? -10.691 -14.955 -9.869 1.00 28.95 220 LYS A N 1
ATOM 1687 C CA . LYS A 1 220 ? -9.420 -15.116 -10.583 1.00 28.95 220 LYS A CA 1
ATOM 1688 C C . LYS A 1 220 ? -9.467 -14.290 -11.864 1.00 28.95 220 LYS A C 1
ATOM 1690 O O . LYS A 1 220 ? -10.192 -14.640 -12.793 1.00 28.95 220 LYS A O 1
ATOM 1695 N N . LEU A 1 221 ? -8.673 -13.229 -11.943 1.00 32.97 221 LEU A N 1
ATOM 1696 C CA . LEU A 1 221 ? -8.453 -12.525 -13.204 1.00 32.97 221 LEU A CA 1
ATOM 1697 C C . LEU A 1 221 ? -7.346 -13.242 -13.984 1.00 32.97 221 LEU A C 1
ATOM 1699 O O . LEU A 1 221 ? -6.159 -13.028 -13.750 1.00 32.97 221 LEU A O 1
ATOM 1703 N N . GLY A 1 222 ? -7.745 -14.125 -14.901 1.00 26.62 222 GLY A N 1
ATOM 1704 C CA . GLY A 1 222 ? -6.846 -14.669 -15.915 1.00 26.62 222 GLY A CA 1
ATOM 1705 C C . GLY A 1 222 ? -6.554 -13.601 -16.967 1.00 26.62 222 GLY A C 1
ATOM 1706 O O . GLY A 1 222 ? -7.464 -13.143 -17.655 1.00 26.62 222 GLY A O 1
ATOM 1707 N N . PHE A 1 223 ? -5.295 -13.187 -17.098 1.00 32.78 223 PHE A N 1
ATOM 1708 C CA . PHE A 1 223 ? -4.890 -12.278 -18.169 1.00 32.78 223 PHE A CA 1
ATOM 1709 C C . PHE A 1 223 ? -4.814 -13.042 -19.496 1.00 32.78 223 PHE A C 1
ATOM 1711 O O . PHE A 1 223 ? -3.926 -13.868 -19.699 1.00 32.78 223 PHE A O 1
ATOM 1718 N N . SER A 1 224 ? -5.744 -12.749 -20.408 1.00 25.66 224 SER A N 1
ATOM 1719 C CA . SER A 1 224 ? -5.631 -13.122 -21.820 1.00 25.66 224 SER A CA 1
ATOM 1720 C C . SER A 1 224 ? -4.825 -12.037 -22.558 1.00 25.66 224 SER A C 1
ATOM 1722 O O . SER A 1 224 ? -5.084 -10.852 -22.340 1.00 25.66 224 SER A O 1
ATOM 1724 N N . PRO A 1 225 ? -3.850 -12.381 -23.420 1.00 27.27 225 PRO A N 1
ATOM 1725 C CA . PRO A 1 225 ? -2.864 -11.442 -23.975 1.00 27.27 225 PRO A CA 1
ATOM 1726 C C . PRO A 1 225 ? -3.396 -10.542 -25.110 1.00 27.27 225 PRO A C 1
ATOM 1728 O O . PRO A 1 225 ? -2.651 -10.167 -26.010 1.00 27.27 225 PRO A O 1
ATOM 1731 N N . LYS A 1 226 ? -4.680 -10.173 -25.107 1.00 26.00 226 LYS A N 1
ATOM 1732 C CA . LYS A 1 226 ? -5.270 -9.303 -26.135 1.00 26.00 226 LYS A CA 1
ATOM 1733 C C . LYS A 1 226 ? -5.982 -8.119 -25.501 1.00 26.00 226 LYS A C 1
ATOM 1735 O O . LYS A 1 226 ? -7.173 -8.200 -25.250 1.00 26.00 226 LYS A O 1
ATOM 1740 N N . LEU A 1 227 ? -5.263 -7.021 -25.310 1.00 27.77 227 LEU A N 1
ATOM 1741 C CA . LEU A 1 227 ? -5.816 -5.667 -25.363 1.00 27.77 227 LEU A CA 1
ATOM 1742 C C . LEU A 1 227 ? -4.697 -4.787 -25.925 1.00 27.77 227 LEU A C 1
ATOM 1744 O O . LEU A 1 227 ? -3.658 -4.611 -25.291 1.00 27.77 227 LEU A O 1
ATOM 1748 N N . ARG A 1 228 ? -4.895 -4.422 -27.191 1.00 29.44 228 ARG A N 1
ATOM 1749 C CA . ARG A 1 228 ? -4.003 -3.662 -28.063 1.00 29.44 228 ARG A CA 1
ATOM 1750 C C . ARG A 1 228 ? -4.311 -2.175 -27.916 1.00 29.44 228 ARG A C 1
ATOM 1752 O O . ARG A 1 228 ? -5.495 -1.876 -27.644 1.00 29.44 228 ARG A O 1
#

Foldseek 3Di:
DDDDDDDDPPPPDPDPLQAAAEEEAEDPLLCCVVVQVVVCVVRQAAEAELVVLLVVLLVVPDPLNVVSVVCVVVVHDDDLVSSLVSVLVVCPDPSHPSYYYYYPPDQDPVSVVSVVVSCVVVVHDHQAYEYRDDDPVVSVQSQQQWKAQPVPRDIAGVPPRAEPDHQFDHDPDDPDDDPSRGIDHDDDDDDDHRPVVVVVVVFDDPPPDHDPDDPRDHDHDDDDPDDD

Nearest PDB structures (foldseek):
  2c9y-assembly1_A  TM=8.077E-01  e=1.666E-26  Homo sapiens
  2ak2-assembly1_A  TM=8.205E-01  e=6.401E-26  Bos taurus
  3tlx-assembly1_A  TM=7.877E-01  e=2.085E-20  Plasmodium falciparum
  3fb4-assembly1_A  TM=8.059E-01  e=1.262E-18  Jeotgalibacillus marinus
  4qbh-assembly2_B  TM=7.686E-01  e=8.100E-18  Geobacillus stearothermophilus

Solvent-accessible surface area (backbone atoms only — not comparable to full-atom values): 14123 Å² total; per-residue (Å²): 138,84,83,84,91,79,78,86,76,82,75,75,74,82,62,80,71,73,43,47,31,34,35,45,43,61,54,83,62,62,47,58,85,68,46,48,58,55,49,18,63,74,36,59,20,27,68,45,39,53,75,56,52,52,53,51,37,42,71,65,65,41,76,65,14,49,53,51,43,54,38,52,76,68,73,43,81,83,52,70,67,61,53,51,51,52,49,54,60,54,57,71,37,80,64,24,72,47,20,33,37,30,35,78,47,66,81,47,66,68,48,44,53,54,47,50,52,51,29,56,76,68,74,50,74,81,62,41,56,40,49,46,72,74,58,66,74,57,36,52,53,46,39,70,41,22,29,35,22,79,86,77,67,48,76,34,21,71,86,88,43,54,49,91,44,89,63,36,57,72,73,94,56,102,81,72,91,59,98,76,42,56,39,39,77,50,87,77,83,88,75,84,80,71,73,69,59,71,48,66,80,61,81,72,65,99,75,85,60,89,73,83,84,75,92,63,75,72,58,77,63,78,85,69,100,77,85,132